Protein AF-A0A962FJE4-F1 (afdb_monomer)

pLDDT: mean 92.28, std 11.41, range [30.52, 98.38]

Structure (mmCIF, N/CA/C/O backbone):
data_AF-A0A962FJE4-F1
#
_entry.id   AF-A0A962FJE4-F1
#
loop_
_atom_site.group_PDB
_atom_site.id
_atom_site.type_symbol
_atom_site.label_atom_id
_atom_site.label_alt_id
_atom_site.label_comp_id
_atom_site.label_asym_id
_atom_site.label_entity_id
_atom_site.label_seq_id
_atom_site.pdbx_PDB_ins_code
_atom_site.Cartn_x
_atom_site.Cartn_y
_atom_site.Cartn_z
_atom_site.occupancy
_atom_site.B_iso_or_equiv
_atom_site.auth_seq_id
_atom_site.auth_comp_id
_atom_site.auth_asym_id
_atom_site.auth_atom_id
_atom_site.pdbx_PDB_model_num
ATOM 1 N N . MET A 1 1 ? 9.837 12.217 20.287 1.00 53.47 1 MET A N 1
ATOM 2 C CA . MET A 1 1 ? 9.187 11.266 19.354 1.00 53.47 1 MET A CA 1
ATOM 3 C C . MET A 1 1 ? 7.861 10.833 19.961 1.00 53.47 1 MET A C 1
ATOM 5 O O . MET A 1 1 ? 7.863 10.361 21.091 1.00 53.47 1 MET A O 1
ATOM 9 N N . ALA A 1 2 ? 6.726 11.052 19.297 1.00 64.44 2 ALA A N 1
ATOM 10 C CA . ALA A 1 2 ? 5.437 10.666 19.866 1.00 64.44 2 ALA A CA 1
ATOM 11 C C . ALA A 1 2 ? 5.270 9.134 19.789 1.00 64.44 2 ALA A C 1
ATOM 13 O O . ALA A 1 2 ? 5.321 8.556 18.709 1.00 64.44 2 ALA A O 1
ATOM 14 N N . MET A 1 3 ? 5.108 8.475 20.941 1.00 76.19 3 MET A N 1
ATOM 15 C CA . MET A 1 3 ? 5.089 7.009 21.026 1.00 76.19 3 MET A CA 1
ATOM 16 C C . MET A 1 3 ? 3.822 6.396 20.404 1.00 76.19 3 MET A C 1
ATOM 18 O O . MET A 1 3 ? 2.757 7.034 20.458 1.00 76.19 3 MET A O 1
ATOM 22 N N . PRO A 1 4 ? 3.921 5.171 19.849 1.00 85.00 4 PRO A N 1
ATOM 23 C CA . PRO A 1 4 ? 2.758 4.401 19.433 1.00 85.00 4 PRO A CA 1
ATOM 24 C C . PRO A 1 4 ? 1.845 4.089 20.625 1.00 85.00 4 PRO A C 1
ATOM 26 O O . PRO A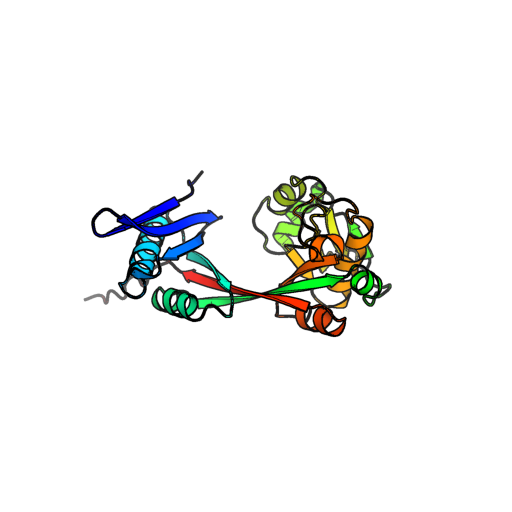 1 4 ? 2.247 4.139 21.788 1.00 85.00 4 PRO A O 1
ATOM 29 N N . LEU A 1 5 ? 0.594 3.785 20.313 1.00 87.44 5 LEU A N 1
ATOM 30 C CA . LEU A 1 5 ? -0.499 3.579 21.242 1.00 87.44 5 LEU A CA 1
ATOM 31 C C . LEU A 1 5 ? -1.075 2.179 21.038 1.00 87.44 5 LEU A C 1
ATOM 33 O O . LEU A 1 5 ? -1.663 1.906 19.994 1.00 87.44 5 LEU A O 1
ATOM 37 N N . THR A 1 6 ? -0.983 1.335 22.062 1.00 95.69 6 THR A N 1
ATOM 38 C CA . THR A 1 6 ? -1.785 0.111 22.156 1.00 95.69 6 THR A CA 1
ATOM 39 C C . THR A 1 6 ? -2.808 0.281 23.271 1.00 95.69 6 THR A C 1
ATOM 41 O O . THR A 1 6 ? -2.475 0.683 24.390 1.00 95.69 6 THR A O 1
ATOM 44 N N . ARG A 1 7 ? -4.071 0.004 22.957 1.00 95.81 7 ARG A N 1
ATOM 45 C CA . ARG A 1 7 ? -5.202 0.062 23.885 1.00 95.81 7 ARG A CA 1
ATOM 46 C C . ARG A 1 7 ? -5.961 -1.241 23.834 1.00 95.81 7 ARG A C 1
ATOM 48 O O . ARG A 1 7 ? -6.165 -1.782 22.754 1.00 95.81 7 ARG A O 1
ATOM 55 N N . VAL A 1 8 ? -6.397 -1.708 24.993 1.00 97.88 8 VAL A N 1
ATOM 56 C CA . VAL A 1 8 ? -7.231 -2.900 25.137 1.00 97.88 8 VAL A CA 1
ATOM 57 C C . VAL A 1 8 ? -8.559 -2.498 25.758 1.00 97.88 8 VAL A C 1
ATOM 59 O O . VAL A 1 8 ? -8.607 -1.637 26.634 1.00 97.88 8 VAL A O 1
ATOM 62 N N . ALA A 1 9 ? -9.640 -3.110 25.292 1.00 97.75 9 ALA A N 1
ATOM 63 C CA . ALA A 1 9 ? -10.948 -3.005 25.914 1.00 97.75 9 ALA A CA 1
ATOM 64 C C . ALA A 1 9 ? -11.158 -4.228 26.805 1.00 97.75 9 ALA A C 1
ATOM 66 O O . ALA A 1 9 ? -11.017 -5.358 26.334 1.00 97.75 9 ALA A O 1
ATOM 67 N N . VAL A 1 10 ? -11.513 -3.997 28.068 1.00 97.31 10 VAL A N 1
ATOM 68 C CA . VAL A 1 10 ? -11.757 -5.054 29.055 1.00 97.31 10 VAL A CA 1
ATOM 69 C C . VAL A 1 10 ? -13.230 -5.049 29.454 1.00 97.31 10 VAL A C 1
ATOM 71 O O . VAL A 1 10 ? -13.793 -3.991 29.733 1.00 97.31 10 VAL A O 1
ATOM 74 N N . ARG A 1 11 ? -13.870 -6.222 29.479 1.00 94.31 11 ARG A N 1
ATOM 75 C CA . ARG A 1 11 ? -15.236 -6.414 29.993 1.00 94.31 11 ARG A CA 1
ATOM 76 C C . ARG A 1 11 ? -15.273 -7.661 30.864 1.00 94.31 11 ARG A C 1
ATOM 78 O O . ARG A 1 11 ? -14.770 -8.694 30.452 1.00 94.31 11 ARG A O 1
ATOM 85 N N . HIS A 1 12 ? -15.858 -7.547 32.057 1.00 93.50 12 HIS A N 1
ATOM 86 C CA . HIS A 1 12 ? -15.905 -8.629 33.054 1.00 93.50 12 HIS A CA 1
ATOM 87 C C . HIS A 1 12 ? -14.528 -9.267 33.335 1.00 93.50 12 HIS A C 1
ATOM 89 O O . HIS A 1 12 ? -14.421 -10.472 33.507 1.00 93.50 12 HIS A O 1
ATOM 95 N N . GLY A 1 13 ? -13.465 -8.455 33.345 1.00 94.69 13 GLY A N 1
ATOM 96 C CA . GLY A 1 13 ? -12.092 -8.927 33.560 1.00 94.69 13 GLY A CA 1
ATOM 97 C C . GLY A 1 13 ? -11.394 -9.512 32.326 1.00 94.69 13 GLY A C 1
ATOM 98 O O . GLY A 1 13 ? -10.200 -9.776 32.392 1.00 94.69 13 GLY A O 1
ATOM 99 N N . GLU A 1 14 ? -12.077 -9.648 31.186 1.00 95.94 14 GLU A N 1
ATOM 100 C CA . GLU A 1 14 ? -11.511 -10.235 29.966 1.00 95.94 14 GLU A CA 1
ATOM 101 C C . GLU A 1 14 ? -11.198 -9.187 28.893 1.00 95.94 14 GLU A C 1
ATOM 103 O O . GLU A 1 14 ? -11.964 -8.244 28.678 1.00 95.94 14 GLU A O 1
ATOM 108 N N . VAL A 1 15 ? -10.094 -9.376 28.162 1.00 97.75 15 VAL A N 1
ATOM 109 C CA . VAL A 1 15 ? -9.767 -8.559 26.984 1.00 97.75 15 VAL A CA 1
ATOM 110 C C . VAL A 1 15 ? -10.688 -8.944 25.828 1.00 97.75 15 VAL A C 1
ATOM 112 O O . VAL A 1 15 ? -10.618 -10.046 25.292 1.00 97.75 15 VAL A O 1
ATOM 115 N N . VAL A 1 16 ? -11.525 -8.002 25.402 1.00 98.19 16 VAL A N 1
ATOM 116 C CA . VAL A 1 16 ? -12.544 -8.213 24.360 1.00 98.19 16 VAL A CA 1
ATOM 117 C C . VAL A 1 16 ? -12.272 -7.445 23.067 1.00 98.19 16 VAL A C 1
ATOM 119 O O . VAL A 1 16 ? -13.030 -7.545 22.100 1.00 98.19 16 VAL A O 1
ATOM 122 N N . GLY A 1 17 ? -11.196 -6.666 23.018 1.00 97.88 17 GLY A N 1
ATOM 123 C CA . GLY A 1 17 ? -10.772 -5.964 21.816 1.00 97.88 17 GLY A CA 1
ATOM 124 C C . GLY A 1 17 ? -9.510 -5.149 22.038 1.00 97.88 17 GLY A C 1
ATOM 125 O O . GLY A 1 17 ? -9.098 -4.927 23.176 1.00 97.88 17 GLY A O 1
ATOM 126 N N . TYR A 1 18 ? -8.906 -4.690 20.948 1.00 98.12 18 TYR A N 1
ATOM 127 C CA . TYR A 1 18 ? -7.744 -3.815 21.007 1.00 98.12 18 TYR A CA 1
ATOM 128 C C . TYR A 1 18 ? -7.696 -2.837 19.834 1.00 98.12 18 TYR A C 1
ATOM 130 O O . TYR A 1 18 ? -8.297 -3.063 18.780 1.00 98.12 18 TYR A O 1
ATOM 138 N N . CYS A 1 19 ? -6.953 -1.752 20.036 1.00 98.00 19 CYS A N 1
ATOM 139 C CA . CYS A 1 19 ? -6.601 -0.775 19.021 1.00 98.00 19 CYS A CA 1
ATOM 140 C C . CYS A 1 19 ? -5.099 -0.500 19.074 1.00 98.00 19 CYS A C 1
ATOM 142 O O . CYS A 1 19 ? -4.556 -0.217 20.144 1.00 98.00 19 CYS A O 1
ATOM 144 N N . PHE A 1 20 ? -4.448 -0.563 17.916 1.00 97.50 20 PHE A N 1
ATOM 145 C CA . PHE A 1 20 ? -3.078 -0.107 17.721 1.00 97.50 20 PHE A CA 1
ATOM 146 C C . PHE A 1 20 ? -3.083 1.096 16.779 1.00 97.50 20 PHE A C 1
ATOM 148 O O . PHE A 1 20 ? -3.593 1.017 15.657 1.00 97.50 20 PHE A O 1
ATOM 155 N N . ALA A 1 21 ? -2.525 2.208 17.244 1.00 96.69 21 ALA A N 1
ATOM 156 C CA . ALA A 1 21 ? -2.421 3.443 16.486 1.00 96.69 21 ALA A CA 1
ATOM 157 C C . ALA A 1 21 ? -1.074 4.120 16.740 1.00 96.69 21 ALA A C 1
ATOM 159 O O . ALA A 1 21 ? -0.482 3.975 17.807 1.00 96.69 21 ALA A O 1
ATOM 160 N N . ARG A 1 22 ? -0.575 4.888 15.777 1.00 94.56 22 ARG A N 1
ATOM 161 C CA . ARG A 1 22 ? 0.675 5.636 15.928 1.00 94.56 22 ARG A CA 1
ATOM 162 C C . ARG A 1 22 ? 0.626 6.965 15.181 1.00 94.56 22 ARG A C 1
ATOM 164 O O . ARG A 1 22 ? -0.007 7.051 14.132 1.00 94.56 22 ARG A O 1
ATOM 171 N N . PRO A 1 23 ? 1.307 8.001 15.680 1.00 92.19 23 PRO A N 1
ATOM 172 C CA . PRO A 1 23 ? 1.421 9.259 14.962 1.00 92.19 23 PRO A CA 1
ATOM 173 C C . PRO A 1 23 ? 2.318 9.102 13.725 1.00 92.19 23 PRO A C 1
ATOM 175 O O . PRO A 1 23 ? 3.389 8.501 13.802 1.00 92.19 23 PRO A O 1
ATOM 178 N N . ILE A 1 24 ? 1.881 9.658 12.595 1.00 87.25 24 ILE A N 1
ATOM 179 C CA . ILE A 1 24 ? 2.642 9.791 11.348 1.00 87.25 24 ILE A CA 1
ATOM 180 C C . ILE A 1 24 ? 2.443 11.226 10.848 1.00 87.25 24 ILE A C 1
ATOM 182 O O . ILE A 1 24 ? 1.345 11.611 10.439 1.00 87.25 24 ILE A O 1
ATOM 186 N N . GLY A 1 25 ? 3.499 12.042 10.916 1.00 86.38 25 GLY A N 1
ATOM 187 C CA . GLY A 1 25 ? 3.395 13.483 10.675 1.00 86.38 25 GLY A CA 1
ATOM 188 C C . GLY A 1 25 ? 2.360 14.127 11.605 1.00 86.38 25 GLY A C 1
ATOM 189 O O . GLY A 1 25 ? 2.374 13.894 12.811 1.00 86.38 25 GLY A O 1
ATOM 190 N N . ALA A 1 26 ? 1.429 14.895 11.036 1.00 89.75 26 ALA A N 1
ATOM 191 C CA . ALA A 1 26 ? 0.349 15.557 11.775 1.00 89.75 26 ALA A CA 1
ATOM 192 C C . ALA A 1 26 ? -0.893 14.671 12.019 1.00 89.75 26 ALA A C 1
ATOM 194 O O . ALA A 1 26 ? -1.936 15.181 12.423 1.00 89.75 26 ALA A O 1
ATOM 195 N N . ARG A 1 27 ? -0.827 13.359 11.747 1.00 93.00 27 ARG A N 1
ATOM 196 C CA . ARG A 1 27 ? -1.991 12.457 11.795 1.00 93.00 27 ARG A CA 1
ATOM 197 C C . ARG A 1 27 ? -1.785 11.294 12.754 1.00 93.00 27 ARG A C 1
ATOM 199 O O . ARG A 1 27 ? -0.668 10.814 12.921 1.00 93.00 27 ARG A O 1
ATOM 206 N N . MET A 1 28 ? -2.869 10.789 13.337 1.00 95.88 28 MET A N 1
ATOM 207 C CA . MET A 1 28 ? -2.889 9.493 14.019 1.00 95.88 28 MET A CA 1
ATOM 208 C C . MET A 1 28 ? -3.270 8.397 13.021 1.00 95.88 28 MET A C 1
ATOM 210 O O . MET A 1 28 ? -4.413 8.333 12.579 1.00 95.88 28 MET A O 1
ATOM 214 N N . ASN A 1 29 ? -2.330 7.522 12.679 1.00 96.31 29 ASN A N 1
ATOM 215 C CA . ASN A 1 29 ? -2.579 6.358 11.840 1.00 96.31 29 ASN A CA 1
ATOM 216 C C . ASN A 1 29 ? -3.091 5.199 12.709 1.00 96.31 29 ASN A C 1
ATOM 218 O O . ASN A 1 29 ? -2.366 4.708 13.573 1.00 96.31 29 ASN A O 1
ATOM 222 N N . VAL A 1 30 ? -4.342 4.780 12.512 1.00 97.62 30 VAL A N 1
ATOM 223 C CA . VAL A 1 30 ? -4.935 3.606 13.165 1.00 97.62 30 VAL A CA 1
ATOM 224 C C . VAL A 1 30 ? -4.650 2.385 12.298 1.00 97.62 30 VAL A C 1
ATOM 226 O O . VAL A 1 30 ? -5.187 2.245 11.201 1.00 97.62 30 VAL A O 1
ATOM 229 N N . ASN A 1 31 ? -3.783 1.505 12.790 1.00 94.88 31 ASN A N 1
ATOM 230 C CA . ASN A 1 31 ? -3.311 0.341 12.044 1.00 94.88 31 ASN A CA 1
ATOM 231 C C . ASN A 1 31 ? -4.220 -0.871 12.246 1.00 94.88 31 ASN A C 1
ATOM 233 O O . ASN A 1 31 ? -4.574 -1.545 11.280 1.00 94.88 31 ASN A O 1
ATOM 237 N N . ASN A 1 32 ? -4.622 -1.134 13.491 1.00 94.88 32 ASN A N 1
ATOM 238 C CA . ASN A 1 32 ? -5.431 -2.300 13.828 1.00 94.88 32 ASN A CA 1
ATOM 239 C C . ASN A 1 32 ? -6.543 -1.906 14.790 1.00 94.88 32 ASN A C 1
ATOM 241 O O . ASN A 1 32 ? -6.285 -1.272 15.810 1.00 94.88 32 ASN A O 1
ATOM 245 N N . VAL A 1 33 ? -7.757 -2.370 14.503 1.00 96.62 33 VAL A N 1
ATOM 246 C CA . VAL A 1 33 ? -8.873 -2.403 15.449 1.00 96.62 33 VAL A CA 1
ATOM 247 C C . VAL A 1 33 ? -9.510 -3.776 15.342 1.00 96.62 33 VAL A C 1
ATOM 249 O O . VAL A 1 33 ? -9.953 -4.177 14.266 1.00 96.62 33 VAL A O 1
ATOM 252 N N . ALA A 1 34 ? -9.556 -4.504 16.451 1.00 96.81 34 ALA A N 1
ATOM 253 C CA . ALA A 1 34 ? -10.171 -5.821 16.500 1.00 96.81 34 ALA A CA 1
ATOM 254 C C . ALA A 1 34 ? -11.068 -5.945 17.727 1.00 96.81 34 ALA A C 1
ATOM 256 O O . ALA A 1 34 ? -10.742 -5.465 18.812 1.00 96.81 34 ALA A O 1
ATOM 257 N N . VAL A 1 35 ? -12.203 -6.613 17.541 1.00 97.81 35 VAL A N 1
ATOM 258 C CA . VAL A 1 35 ? -13.176 -6.902 18.596 1.00 97.81 35 VAL A CA 1
ATOM 259 C C . VAL A 1 35 ? -13.489 -8.391 18.549 1.00 97.81 35 VAL A C 1
ATOM 261 O O . VAL A 1 35 ? -13.827 -8.924 17.481 1.00 97.81 35 VAL A O 1
ATOM 264 N N . ALA A 1 36 ? -13.375 -9.042 19.705 1.00 97.31 36 ALA A N 1
ATOM 265 C CA . ALA A 1 36 ? -13.705 -10.445 19.896 1.00 97.31 36 ALA A CA 1
ATOM 266 C C . ALA A 1 36 ? -15.149 -10.711 19.447 1.00 97.31 36 ALA A C 1
ATOM 268 O O . ALA A 1 36 ? -16.024 -9.864 19.640 1.00 97.31 36 ALA A O 1
ATOM 269 N N . ALA A 1 37 ? -15.404 -11.859 18.813 1.00 96.00 37 ALA A N 1
ATOM 270 C CA . ALA A 1 37 ? -16.683 -12.141 18.156 1.00 96.00 37 ALA A CA 1
ATOM 271 C C . ALA A 1 37 ? -17.886 -11.963 19.099 1.00 96.00 37 ALA A C 1
ATOM 273 O O . ALA A 1 37 ? -18.848 -11.286 18.740 1.00 96.00 37 ALA A O 1
ATOM 274 N N . GLN A 1 38 ? -17.763 -12.463 20.329 1.00 95.88 38 GLN A N 1
ATOM 275 C CA . GLN A 1 38 ? -18.747 -12.382 21.409 1.00 95.88 38 GLN A CA 1
ATOM 276 C C . GLN A 1 38 ? -19.000 -10.960 21.942 1.00 95.88 38 GLN A C 1
ATOM 278 O O . GLN A 1 38 ? -19.985 -10.725 22.633 1.00 95.88 38 GLN A O 1
ATOM 283 N N . ALA A 1 39 ? -18.126 -9.999 21.631 1.00 96.00 39 ALA A N 1
ATOM 284 C CA . ALA A 1 39 ? -18.229 -8.612 22.086 1.00 96.00 39 ALA A CA 1
ATOM 285 C C . ALA A 1 39 ? -18.547 -7.619 20.953 1.00 96.00 39 ALA A C 1
ATOM 287 O O . ALA A 1 39 ? -18.543 -6.398 21.152 1.00 96.00 39 ALA A O 1
ATOM 288 N N . ARG A 1 40 ? -18.818 -8.118 19.741 1.00 95.12 40 ARG A N 1
ATOM 289 C CA . ARG A 1 40 ? -19.214 -7.285 18.599 1.00 95.12 40 ARG A CA 1
ATOM 290 C C . ARG A 1 40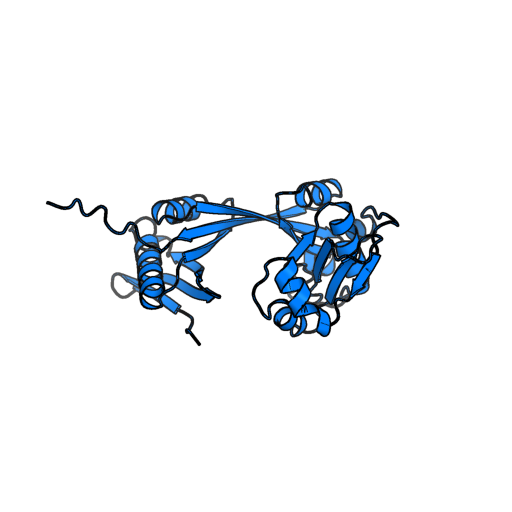 ? -20.588 -6.666 18.833 1.00 95.12 40 ARG A C 1
ATOM 292 O O . ARG A 1 40 ? -21.410 -7.196 19.563 1.00 95.12 40 ARG A O 1
ATOM 299 N N . ARG A 1 41 ? -20.835 -5.525 18.181 1.00 94.50 41 ARG A N 1
ATOM 300 C CA . ARG A 1 41 ? -22.098 -4.757 18.263 1.00 94.50 41 ARG A CA 1
ATOM 301 C C . ARG A 1 41 ? -22.446 -4.213 19.660 1.00 94.50 41 ARG A C 1
ATOM 303 O O . ARG A 1 41 ? -23.486 -3.592 19.806 1.00 94.50 41 ARG A O 1
ATOM 310 N N . LEU A 1 42 ? -21.540 -4.324 20.635 1.00 95.69 42 LEU A N 1
ATOM 311 C CA . LEU A 1 42 ? -21.686 -3.768 21.989 1.00 95.69 42 LEU A CA 1
ATOM 312 C C . LEU A 1 42 ? -20.956 -2.423 22.181 1.00 95.69 42 LEU A C 1
ATOM 314 O O . LEU A 1 42 ? -20.625 -2.043 23.297 1.00 95.69 42 LEU A O 1
ATOM 318 N N . GLY A 1 43 ? -20.617 -1.723 21.094 1.00 96.19 43 GLY A N 1
ATOM 319 C CA . GLY A 1 43 ? -19.917 -0.432 21.156 1.00 96.19 43 GLY A CA 1
ATOM 320 C C . GLY A 1 43 ? -18.406 -0.497 21.436 1.00 96.19 43 GLY A C 1
ATOM 321 O O . GLY A 1 43 ? -17.762 0.546 21.441 1.00 96.19 43 GLY A O 1
ATOM 322 N N . VAL A 1 44 ? -17.807 -1.687 21.587 1.00 97.75 44 VAL A N 1
ATOM 323 C CA . VAL A 1 44 ? -16.366 -1.848 21.894 1.00 97.75 44 VAL A CA 1
ATOM 324 C C . VAL A 1 44 ? -15.462 -1.158 20.866 1.00 97.75 44 VAL A C 1
ATOM 326 O O . VAL A 1 44 ? -14.580 -0.389 21.236 1.00 97.75 44 VAL A O 1
ATOM 329 N N . GLY A 1 45 ? -15.704 -1.375 19.568 1.00 97.44 45 GLY A N 1
ATOM 330 C CA . GLY A 1 45 ? -14.911 -0.740 18.507 1.00 97.44 45 GLY A CA 1
ATOM 331 C C . GLY A 1 45 ? -15.026 0.787 18.505 1.00 97.44 45 GLY A C 1
ATOM 332 O O . GLY A 1 45 ? -14.036 1.475 18.283 1.00 97.44 45 GLY A O 1
ATOM 333 N N . ARG A 1 46 ? -16.214 1.318 18.826 1.00 97.75 46 ARG A N 1
ATOM 334 C CA . ARG A 1 46 ? -16.442 2.761 18.983 1.00 97.75 46 ARG A CA 1
ATOM 335 C C . ARG A 1 46 ? -15.626 3.315 20.148 1.00 97.75 46 ARG A C 1
ATOM 337 O O . ARG A 1 46 ? -14.946 4.315 19.979 1.00 97.75 46 ARG A O 1
ATOM 344 N N . ALA A 1 47 ? -15.664 2.655 21.305 1.00 97.62 47 ALA A N 1
ATOM 345 C CA . ALA A 1 47 ? -14.916 3.092 22.483 1.00 97.62 47 ALA A CA 1
ATOM 346 C C . ALA A 1 47 ? -13.397 3.115 22.233 1.00 97.62 47 ALA A C 1
ATOM 348 O O . ALA A 1 47 ? -12.720 4.062 22.624 1.00 97.62 47 ALA A O 1
ATOM 349 N N . LEU A 1 48 ? -12.870 2.106 21.532 1.00 98.00 48 LEU A N 1
ATOM 350 C CA . LEU A 1 48 ? -11.456 2.044 21.156 1.00 98.00 48 LEU A CA 1
ATOM 351 C C . LEU A 1 48 ? -11.045 3.178 20.201 1.00 98.00 48 LEU A C 1
ATOM 353 O O . LEU A 1 48 ? -9.992 3.785 20.391 1.00 98.00 48 LEU A O 1
ATOM 357 N N . LEU A 1 49 ? -11.868 3.473 19.189 1.00 97.69 49 LEU A N 1
ATOM 358 C CA . LEU A 1 49 ? -11.613 4.571 18.250 1.00 97.69 49 LEU A CA 1
ATOM 359 C C . LEU A 1 49 ? -11.712 5.939 18.926 1.00 97.69 49 LEU A C 1
ATOM 361 O O . LEU A 1 49 ? -10.888 6.808 18.653 1.00 97.69 49 LEU A O 1
ATOM 365 N N . GLU A 1 50 ? -12.671 6.114 19.833 1.00 96.88 50 GLU A N 1
ATOM 366 C CA . GLU A 1 50 ? -12.815 7.344 20.607 1.00 96.88 50 GLU A CA 1
ATOM 367 C C . GLU A 1 50 ? -11.600 7.583 21.516 1.00 96.88 50 GLU A C 1
ATOM 369 O O . GLU A 1 50 ? -11.079 8.695 21.544 1.00 96.88 50 GLU A O 1
ATOM 374 N N . ASP A 1 51 ? -11.064 6.556 22.188 1.00 96.38 51 ASP A N 1
ATOM 375 C CA . ASP A 1 51 ? -9.824 6.720 22.964 1.00 96.38 51 ASP A CA 1
ATOM 376 C C . ASP A 1 51 ? -8.639 7.132 22.074 1.00 96.38 51 ASP A C 1
ATOM 378 O O . ASP A 1 51 ? -7.883 8.047 22.422 1.00 96.38 51 ASP A O 1
ATOM 382 N N . ALA A 1 52 ? -8.506 6.521 20.890 1.00 96.50 52 ALA A N 1
ATOM 383 C CA . ALA A 1 52 ? -7.481 6.900 19.920 1.00 96.50 52 ALA A CA 1
ATOM 384 C C . ALA A 1 52 ? -7.656 8.351 19.432 1.00 96.50 52 ALA A C 1
ATOM 386 O O . ALA A 1 52 ? -6.667 9.081 19.319 1.00 96.50 52 ALA A O 1
ATOM 387 N N . ARG A 1 53 ? -8.901 8.793 19.210 1.00 96.31 53 ARG A N 1
ATOM 388 C CA . ARG A 1 53 ? -9.251 10.174 18.842 1.00 96.31 53 ARG A CA 1
ATOM 389 C C . ARG A 1 53 ? -8.850 11.165 19.926 1.00 96.31 53 ARG A C 1
ATOM 391 O O . ARG A 1 53 ? -8.155 12.140 19.651 1.00 96.31 53 ARG A O 1
ATOM 398 N N . GLN A 1 54 ? -9.217 10.880 21.171 1.00 95.62 54 GLN A N 1
ATOM 399 C CA . GLN A 1 54 ? -8.864 11.704 22.324 1.00 95.62 54 GLN A CA 1
ATOM 400 C C . GLN A 1 54 ? -7.346 11.759 22.537 1.00 95.62 54 GLN A C 1
ATOM 402 O O . GLN A 1 54 ? -6.793 12.803 22.881 1.00 95.62 54 GLN A O 1
ATOM 407 N N . ASN A 1 55 ? -6.637 10.651 22.295 1.00 94.81 55 ASN A N 1
ATOM 408 C CA . ASN A 1 55 ? -5.177 10.637 22.321 1.00 94.81 55 ASN A CA 1
ATOM 409 C C . ASN A 1 55 ? -4.571 11.528 21.229 1.00 94.81 55 ASN A C 1
ATOM 411 O O . ASN A 1 55 ? -3.622 12.258 21.504 1.00 94.81 55 ASN A O 1
ATOM 415 N N . ALA A 1 56 ? -5.120 11.481 20.015 1.00 95.00 56 ALA A N 1
ATOM 416 C CA . ALA A 1 56 ? -4.666 12.298 18.900 1.00 95.00 56 ALA A CA 1
ATOM 417 C C . ALA A 1 56 ? -4.859 13.799 19.172 1.00 95.00 56 ALA A C 1
ATOM 419 O O . ALA A 1 56 ? -3.912 14.566 18.994 1.00 95.00 56 ALA A O 1
ATOM 420 N N . LEU A 1 57 ? -6.023 14.191 19.702 1.00 95.12 57 LEU A N 1
ATOM 421 C CA . LEU A 1 57 ? -6.308 15.566 20.127 1.00 95.12 57 LEU A CA 1
ATOM 422 C C . LEU A 1 57 ? -5.332 16.052 21.204 1.00 95.12 57 LEU A C 1
ATOM 424 O O . LEU A 1 57 ? -4.724 17.106 21.051 1.00 95.12 57 LEU A O 1
ATOM 428 N N . ARG A 1 58 ? -5.089 15.250 22.253 1.00 94.00 58 ARG A N 1
ATOM 429 C CA . ARG A 1 58 ? -4.099 15.585 23.300 1.00 94.00 58 ARG A CA 1
ATOM 430 C C . ARG A 1 58 ? -2.677 15.759 22.763 1.00 94.00 58 ARG A C 1
ATOM 432 O O . ARG A 1 58 ? -1.865 16.419 23.399 1.00 94.00 58 ARG A O 1
ATOM 439 N N . LYS A 1 59 ? -2.363 15.150 21.618 1.00 92.69 59 LYS A N 1
ATOM 440 C CA . LYS A 1 59 ? -1.069 15.276 20.936 1.00 92.69 59 LYS A CA 1
ATOM 441 C C . LYS A 1 59 ? -1.032 16.415 19.909 1.00 92.69 59 LYS A C 1
ATOM 443 O O . LYS A 1 59 ? -0.013 16.561 19.241 1.00 92.69 59 LYS A O 1
ATOM 448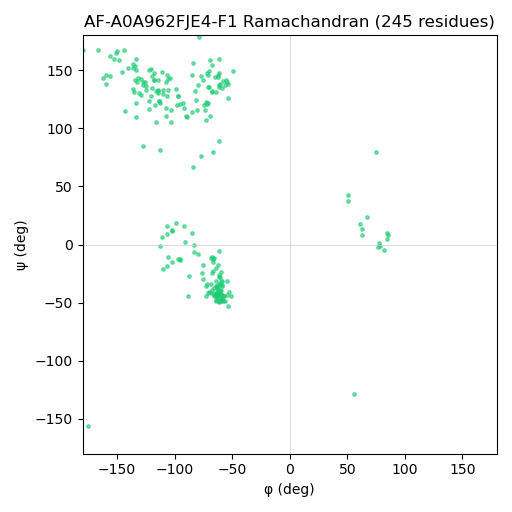 N N . GLY A 1 60 ? -2.110 17.189 19.762 1.00 93.94 60 GLY A N 1
ATOM 449 C CA . GLY A 1 60 ? -2.209 18.271 18.778 1.00 93.94 60 GLY A CA 1
ATOM 450 C C . GLY A 1 60 ? -2.227 17.783 17.326 1.00 93.94 60 GLY A C 1
ATOM 451 O O . GLY A 1 60 ? -1.831 18.520 16.426 1.00 93.94 60 GLY A O 1
ATOM 452 N N . LEU A 1 61 ? -2.628 16.531 17.082 1.00 94.75 61 LEU A N 1
ATOM 453 C CA . LEU A 1 61 ? -2.738 15.986 15.728 1.00 94.75 61 LEU A CA 1
ATOM 454 C C . LEU A 1 61 ? -4.012 16.508 15.056 1.00 94.75 61 LEU A C 1
ATOM 456 O O . LEU A 1 61 ? -5.045 16.665 15.702 1.00 94.75 61 LEU A O 1
ATOM 460 N N . THR A 1 62 ? -3.956 16.736 13.746 1.00 95.62 62 THR A N 1
ATOM 461 C CA . THR A 1 62 ? -5.026 17.408 12.991 1.00 95.62 62 THR A CA 1
ATOM 462 C C . THR A 1 62 ? -6.005 16.445 12.328 1.00 95.62 62 THR A C 1
ATOM 464 O O . THR A 1 62 ? -7.078 16.860 11.893 1.00 95.62 62 THR A O 1
ATOM 467 N N . ALA A 1 63 ? -5.669 15.156 12.249 1.00 96.69 63 ALA A N 1
ATOM 468 C CA . ALA A 1 63 ? -6.533 14.127 11.678 1.00 96.69 63 ALA A CA 1
ATOM 469 C C . ALA A 1 63 ? -6.211 12.723 12.218 1.00 96.69 63 ALA A C 1
ATOM 471 O O . ALA A 1 63 ? -5.111 12.456 12.708 1.00 96.69 63 ALA A O 1
ATOM 472 N N . MET A 1 64 ? -7.156 11.801 12.052 1.00 97.81 64 MET A N 1
ATOM 473 C CA . MET A 1 64 ? -6.936 10.358 12.104 1.00 97.81 64 MET A CA 1
ATOM 474 C C . MET A 1 64 ? -7.014 9.777 10.695 1.00 97.81 64 MET A C 1
ATOM 476 O O . MET A 1 64 ? -7.814 10.223 9.875 1.00 97.81 64 MET A O 1
ATOM 480 N N . GLU A 1 65 ? -6.220 8.751 10.417 1.00 97.31 65 GLU A N 1
ATOM 481 C CA . GLU A 1 65 ? -6.264 8.019 9.154 1.00 97.31 65 GLU A CA 1
ATOM 482 C C . GLU A 1 65 ? -6.182 6.510 9.376 1.00 97.31 65 GLU A C 1
ATOM 484 O O . GLU A 1 65 ? -5.598 6.045 10.354 1.00 97.31 65 GLU A O 1
ATOM 489 N N . LEU A 1 66 ? -6.762 5.742 8.458 1.00 98.06 66 LEU A N 1
ATOM 490 C CA . LEU A 1 66 ? -6.682 4.284 8.445 1.00 98.06 66 LEU A CA 1
ATOM 491 C C . LEU A 1 66 ? -6.786 3.737 7.024 1.00 98.06 66 LEU A C 1
ATOM 493 O O . LEU A 1 66 ? -7.238 4.428 6.109 1.00 98.06 66 LEU A O 1
ATOM 497 N N . PHE A 1 67 ? -6.405 2.472 6.867 1.00 97.00 67 PHE A N 1
ATOM 498 C CA . PHE A 1 67 ? -6.662 1.687 5.664 1.00 97.00 67 PHE A CA 1
ATOM 499 C C . PHE A 1 67 ? -7.582 0.520 6.019 1.00 97.00 67 PHE A C 1
ATOM 501 O O . PHE A 1 67 ? -7.351 -0.186 7.000 1.00 97.00 67 PHE A O 1
ATOM 508 N N . VAL A 1 68 ? -8.630 0.312 5.228 1.00 97.62 68 VAL A N 1
ATOM 509 C CA . VAL A 1 68 ? -9.613 -0.757 5.433 1.00 97.62 68 VAL A CA 1
ATOM 510 C C . VAL A 1 68 ? -9.846 -1.502 4.130 1.00 97.62 68 VAL A C 1
ATOM 512 O O . VAL A 1 68 ? -9.855 -0.893 3.064 1.00 97.62 68 VAL A O 1
ATOM 515 N N . LYS A 1 69 ? -10.038 -2.822 4.202 1.00 97.56 69 LYS A N 1
ATOM 516 C CA . LYS A 1 69 ? -10.435 -3.604 3.028 1.00 97.56 69 LYS A CA 1
ATOM 517 C C . LYS A 1 69 ? -11.791 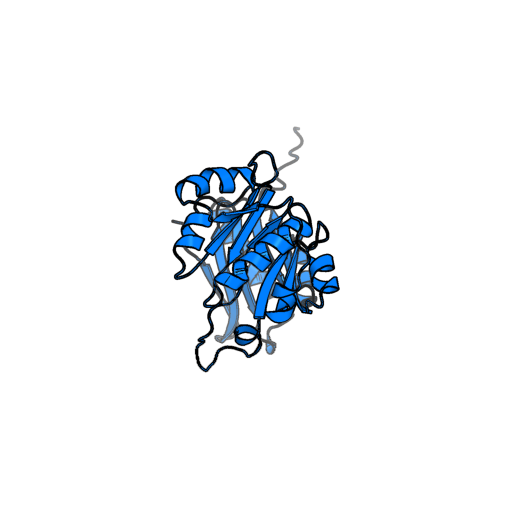-3.130 2.512 1.00 97.56 69 LYS A C 1
ATOM 519 O O . LYS A 1 69 ? -12.697 -2.908 3.314 1.00 97.56 69 LYS A O 1
ATOM 524 N N . ALA A 1 70 ? -11.929 -2.996 1.197 1.00 97.56 70 ALA A N 1
ATOM 525 C CA . ALA A 1 70 ? -13.157 -2.492 0.582 1.00 97.56 70 ALA A CA 1
ATOM 526 C C . ALA A 1 70 ? -14.384 -3.382 0.859 1.00 97.56 70 ALA A C 1
ATOM 528 O O . ALA A 1 70 ? -15.502 -2.881 0.943 1.00 97.56 70 ALA A O 1
ATOM 529 N N . ASP A 1 71 ? -14.168 -4.680 1.079 1.00 97.00 71 ASP A N 1
ATOM 530 C CA . ASP A 1 71 ? -15.195 -5.670 1.420 1.00 97.00 71 ASP A CA 1
ATOM 531 C C . ASP A 1 71 ? -15.558 -5.706 2.919 1.00 97.00 71 ASP A C 1
ATOM 533 O O . ASP A 1 71 ? -16.519 -6.367 3.317 1.00 97.00 71 ASP A O 1
ATOM 537 N N . ASN A 1 72 ? -14.847 -4.969 3.781 1.00 97.25 72 ASN A N 1
ATOM 538 C CA . ASN A 1 72 ? -15.109 -4.950 5.219 1.00 97.25 72 ASN A CA 1
ATOM 539 C C . ASN A 1 72 ? -16.220 -3.950 5.574 1.00 97.25 72 ASN A C 1
ATOM 541 O O . ASN A 1 72 ? -16.002 -2.941 6.253 1.00 97.25 72 ASN A O 1
ATOM 545 N N . VAL A 1 73 ? -17.437 -4.260 5.121 1.00 97.06 73 VAL A N 1
ATOM 546 C CA . VAL A 1 73 ? -18.638 -3.421 5.273 1.00 97.06 73 VAL A CA 1
ATOM 547 C C . VAL A 1 73 ? -18.877 -3.024 6.734 1.00 97.06 73 VAL A C 1
ATOM 549 O O . VAL A 1 73 ? -19.199 -1.872 7.025 1.00 97.06 73 VAL A O 1
ATOM 552 N N . ALA A 1 74 ? -18.667 -3.952 7.674 1.00 95.62 74 ALA A N 1
ATOM 553 C CA . ALA A 1 74 ? -18.862 -3.702 9.100 1.00 95.62 74 ALA A CA 1
ATOM 554 C C . ALA A 1 74 ? -17.879 -2.658 9.661 1.00 95.62 74 ALA A C 1
ATOM 556 O O . ALA A 1 74 ? -18.295 -1.771 10.410 1.00 95.62 74 ALA A O 1
ATOM 557 N N . ALA A 1 75 ? -16.593 -2.739 9.299 1.00 96.81 75 ALA A N 1
ATOM 558 C CA . ALA A 1 75 ? -15.595 -1.765 9.732 1.00 96.81 75 ALA A CA 1
ATOM 559 C C . ALA A 1 75 ? -15.804 -0.407 9.052 1.00 96.81 75 ALA A C 1
ATOM 561 O O . ALA A 1 75 ? -15.765 0.614 9.728 1.00 96.81 75 ALA A O 1
ATOM 562 N N . ILE A 1 76 ? -16.116 -0.385 7.752 1.00 98.31 76 ILE A N 1
ATOM 563 C CA . ILE A 1 76 ? -16.422 0.856 7.022 1.00 98.31 76 ILE A CA 1
ATOM 564 C C . ILE A 1 76 ? -17.604 1.589 7.669 1.00 98.31 76 ILE A C 1
ATOM 566 O O . ILE A 1 76 ? -17.533 2.800 7.879 1.00 98.31 76 ILE A O 1
ATOM 570 N N . ALA A 1 77 ? -18.673 0.871 8.031 1.00 97.69 77 ALA A N 1
ATOM 571 C CA . ALA A 1 77 ? -19.818 1.454 8.726 1.00 97.69 77 ALA A CA 1
ATOM 572 C C . ALA A 1 77 ? -19.432 2.030 10.100 1.00 97.69 77 ALA A C 1
ATOM 574 O O . ALA A 1 77 ? -19.840 3.143 10.433 1.00 97.69 77 ALA A O 1
ATOM 575 N N . LEU A 1 78 ? -18.609 1.309 10.875 1.00 97.69 78 LEU A N 1
ATOM 576 C CA . LEU A 1 78 ? -18.064 1.809 12.140 1.00 97.69 78 LEU A CA 1
ATOM 577 C C . LEU A 1 78 ? -17.243 3.089 11.927 1.00 97.69 78 LEU A C 1
ATOM 579 O O . LEU A 1 78 ? -17.466 4.069 12.630 1.00 97.69 78 LEU A O 1
ATOM 583 N N . TYR A 1 79 ? -16.325 3.103 10.962 1.00 98.38 79 TYR A N 1
ATOM 584 C CA . TYR A 1 79 ? -15.452 4.249 10.708 1.00 98.38 79 TYR A CA 1
ATOM 585 C C . TYR A 1 79 ? -16.240 5.471 10.229 1.00 98.38 79 TYR A C 1
ATOM 587 O O . TYR A 1 79 ? -16.030 6.567 10.745 1.00 98.38 79 TYR A O 1
ATOM 595 N N . ARG A 1 80 ? -17.217 5.297 9.330 1.00 98.31 80 ARG A N 1
ATOM 596 C CA . ARG A 1 80 ? -18.127 6.384 8.921 1.00 98.31 80 ARG A CA 1
ATOM 597 C C . ARG A 1 80 ? -18.872 6.984 10.111 1.00 98.31 80 ARG A C 1
ATOM 599 O O . ARG A 1 80 ? -18.911 8.201 10.254 1.00 98.31 80 ARG A O 1
ATOM 606 N N . ALA A 1 81 ? -19.383 6.143 11.010 1.00 97.00 81 ALA A N 1
ATOM 607 C CA . ALA A 1 81 ? -20.041 6.596 12.237 1.00 97.00 81 ALA A CA 1
ATOM 608 C C . ALA A 1 81 ? -19.093 7.309 13.223 1.00 97.00 81 ALA A C 1
ATOM 610 O O . ALA A 1 81 ? -19.554 7.882 14.205 1.00 97.00 81 ALA A O 1
ATOM 611 N N . GLN A 1 82 ? -17.778 7.251 13.004 1.00 97.06 82 GLN A N 1
ATOM 612 C CA . GLN A 1 82 ? -16.752 7.966 13.771 1.00 97.06 82 GLN A CA 1
ATOM 613 C C . GLN A 1 82 ? -16.147 9.145 12.989 1.00 97.06 82 GLN A C 1
ATOM 615 O O . GLN A 1 82 ? -15.093 9.650 13.362 1.00 97.06 82 GLN A O 1
ATOM 620 N N . GLY A 1 83 ? -16.801 9.587 11.909 1.00 96.81 83 GLY A N 1
ATOM 621 C CA . GLY A 1 83 ? -16.399 10.768 11.139 1.00 96.81 83 GLY A CA 1
ATOM 622 C C . GLY A 1 83 ? -15.347 10.509 10.060 1.00 96.81 83 GLY A C 1
ATOM 623 O O . GLY A 1 83 ? -14.850 11.458 9.459 1.00 96.81 83 GLY A O 1
ATOM 624 N N . PHE A 1 84 ? -15.002 9.248 9.783 1.00 98.31 84 PHE A N 1
ATOM 625 C CA . PHE A 1 84 ? -14.086 8.924 8.693 1.00 98.31 84 PHE A CA 1
ATOM 626 C C . PHE A 1 84 ? -14.801 8.949 7.338 1.00 98.31 84 PHE A C 1
ATOM 628 O O . PHE A 1 84 ? -15.877 8.374 7.165 1.00 98.31 84 PHE A O 1
ATOM 635 N N . SER A 1 85 ? -14.142 9.527 6.339 1.00 98.00 85 SER A N 1
ATOM 636 C CA . SER A 1 85 ? -14.566 9.521 4.936 1.00 98.00 85 SER A CA 1
ATOM 637 C C . SER A 1 85 ? -13.528 8.815 4.067 1.00 98.00 85 SER A C 1
ATOM 639 O O . SER A 1 85 ? -12.341 8.843 4.383 1.00 98.00 85 SER A O 1
ATOM 641 N N . ILE A 1 86 ? -13.960 8.149 2.991 1.00 97.81 86 ILE A N 1
ATOM 642 C CA . ILE A 1 86 ? -13.041 7.547 2.013 1.00 97.81 86 ILE A CA 1
ATOM 643 C C . ILE A 1 86 ? -12.403 8.686 1.220 1.00 97.81 86 ILE A C 1
ATOM 645 O O . ILE A 1 86 ? -13.115 9.455 0.583 1.00 97.81 86 ILE A O 1
ATOM 649 N N . THR A 1 87 ? -11.076 8.785 1.251 1.00 96.00 87 THR A N 1
ATOM 650 C CA . THR A 1 87 ? -10.335 9.836 0.533 1.00 96.00 87 THR A CA 1
ATOM 651 C C . THR A 1 87 ? -9.544 9.302 -0.649 1.00 96.00 87 THR A C 1
ATOM 653 O O . THR A 1 87 ? -9.128 10.071 -1.506 1.00 96.00 87 THR A O 1
ATOM 656 N N . TYR A 1 88 ? -9.246 8.003 -0.653 1.00 93.69 88 TYR A N 1
ATOM 657 C CA . TYR A 1 88 ? -8.412 7.388 -1.675 1.00 93.69 88 TYR A CA 1
ATOM 658 C C . TYR A 1 88 ? -8.645 5.879 -1.731 1.00 93.69 88 TYR A C 1
ATOM 660 O O . TYR A 1 88 ? -8.883 5.242 -0.702 1.00 93.69 88 TYR A O 1
ATOM 668 N N . GLU A 1 89 ? -8.551 5.320 -2.931 1.00 95.94 89 GLU A N 1
ATOM 669 C CA . GLU A 1 89 ? -8.744 3.902 -3.202 1.00 95.94 89 GLU A CA 1
ATOM 670 C C . GLU A 1 89 ? -7.518 3.327 -3.915 1.00 95.94 89 GLU A C 1
ATOM 672 O O . GLU A 1 89 ? -7.016 3.899 -4.889 1.00 95.94 89 GLU A O 1
ATOM 677 N N . SER A 1 90 ? -7.049 2.179 -3.433 1.00 95.56 90 SER A N 1
ATOM 678 C CA . SER A 1 90 ? -5.924 1.452 -4.011 1.00 95.56 90 SER A CA 1
ATOM 679 C C . SER A 1 90 ? -6.205 -0.040 -4.098 1.00 95.56 90 SER A C 1
ATOM 681 O O . SER A 1 90 ? -6.987 -0.590 -3.320 1.00 95.56 90 SER A O 1
ATOM 683 N N . ALA A 1 91 ? -5.526 -0.705 -5.024 1.00 96.81 91 ALA A N 1
ATOM 684 C CA . ALA A 1 91 ? -5.598 -2.148 -5.180 1.00 96.81 91 ALA A CA 1
ATOM 685 C C . ALA A 1 91 ? -4.199 -2.762 -5.232 1.00 96.81 91 ALA A C 1
ATOM 687 O O . ALA A 1 91 ? -3.271 -2.192 -5.808 1.00 96.81 91 ALA A O 1
ATOM 688 N N . ALA A 1 92 ? -4.070 -3.938 -4.623 1.00 96.44 92 ALA A N 1
ATOM 689 C CA . ALA A 1 92 ? -2.935 -4.820 -4.793 1.00 96.44 92 ALA A CA 1
ATOM 690 C C . ALA A 1 92 ? -3.241 -5.794 -5.933 1.00 96.44 92 ALA A C 1
ATOM 692 O O . ALA A 1 92 ? -4.156 -6.611 -5.807 1.00 96.44 92 ALA A O 1
ATOM 693 N N . LEU A 1 93 ? -2.467 -5.746 -7.013 1.00 97.38 93 LEU A N 1
ATOM 694 C CA . LEU A 1 93 ? -2.521 -6.746 -8.077 1.00 97.38 93 LEU A CA 1
ATOM 695 C C . LEU A 1 93 ? -1.332 -7.683 -7.973 1.00 97.38 93 LEU A C 1
ATOM 697 O O . LEU A 1 93 ? -0.229 -7.255 -7.648 1.00 97.38 93 LEU A O 1
ATOM 701 N N . ARG A 1 94 ? -1.551 -8.956 -8.276 1.00 98.00 94 ARG A N 1
ATOM 702 C CA . ARG A 1 94 ? -0.500 -9.955 -8.432 1.00 98.00 94 ARG A CA 1
ATOM 703 C C . ARG A 1 94 ? -0.324 -10.269 -9.903 1.00 98.00 94 ARG A C 1
ATOM 705 O O . ARG A 1 94 ? -1.308 -10.504 -10.601 1.00 98.00 94 ARG A O 1
ATOM 712 N N . LEU A 1 95 ? 0.925 -10.279 -10.342 1.00 98.19 95 LEU A N 1
ATOM 713 C CA . LEU A 1 95 ? 1.319 -10.696 -11.679 1.00 98.19 95 LEU A CA 1
ATOM 714 C C . LEU A 1 95 ? 2.378 -11.780 -11.555 1.00 98.19 95 LEU A C 1
ATOM 716 O O . LEU A 1 95 ? 3.274 -11.655 -10.722 1.00 98.19 95 LEU A O 1
ATOM 720 N N . THR A 1 96 ? 2.306 -12.810 -12.392 1.00 97.88 96 THR A N 1
ATOM 721 C CA . THR A 1 96 ? 3.405 -13.772 -12.530 1.00 97.88 96 THR A CA 1
ATOM 722 C C . THR A 1 96 ? 4.601 -13.111 -13.210 1.00 97.88 96 THR A C 1
ATOM 724 O O . THR A 1 96 ? 4.452 -12.127 -13.938 1.00 97.88 96 THR A O 1
ATOM 727 N N . TRP A 1 97 ? 5.802 -13.659 -13.042 1.00 97.19 97 TRP A N 1
ATOM 728 C CA . TRP A 1 97 ? 6.984 -13.136 -13.731 1.00 97.19 97 TRP A CA 1
ATOM 729 C C . TRP A 1 97 ? 6.849 -13.192 -15.257 1.00 97.19 97 TRP A C 1
ATOM 731 O O . TRP A 1 97 ? 7.275 -12.257 -15.930 1.00 97.19 97 TRP A O 1
ATOM 741 N N . GLY A 1 98 ? 6.174 -14.214 -15.796 1.00 97.19 98 GLY A N 1
ATOM 742 C CA . GLY A 1 98 ? 5.854 -14.286 -17.224 1.00 97.19 98 GLY A CA 1
ATOM 743 C C . GLY A 1 98 ? 4.948 -13.138 -17.684 1.00 97.19 98 GLY A C 1
ATOM 744 O O . GLY A 1 98 ? 5.223 -12.511 -18.705 1.00 97.19 98 GLY A O 1
ATOM 745 N N . GLN A 1 99 ? 3.920 -12.794 -16.899 1.00 98.06 99 GLN A N 1
ATOM 746 C CA . GLN A 1 99 ? 3.070 -11.628 -17.173 1.00 98.06 99 GLN A CA 1
ATOM 747 C C . GLN A 1 99 ? 3.859 -10.321 -17.083 1.00 98.06 99 GLN A C 1
ATOM 749 O O . GLN A 1 99 ? 3.714 -9.465 -17.949 1.00 98.06 99 GLN A O 1
ATOM 754 N N . VAL A 1 100 ? 4.731 -10.181 -16.078 1.00 97.81 100 VAL A N 1
ATOM 755 C CA . VAL A 1 100 ? 5.604 -9.008 -15.929 1.00 97.81 100 VAL A CA 1
ATOM 756 C C . VAL A 1 100 ? 6.482 -8.838 -17.166 1.00 97.81 100 VAL A C 1
ATOM 758 O O . VAL A 1 100 ? 6.523 -7.751 -17.728 1.00 97.81 100 VAL A O 1
ATOM 761 N N . GLN A 1 101 ? 7.143 -9.897 -17.639 1.00 96.69 101 GLN A N 1
ATOM 762 C CA . GLN A 1 101 ? 7.979 -9.839 -18.843 1.00 96.69 101 GLN A CA 1
ATOM 763 C C . GLN A 1 101 ? 7.185 -9.472 -20.106 1.00 96.69 101 GLN A C 1
ATOM 765 O O . GLN A 1 101 ? 7.721 -8.784 -20.976 1.00 96.69 101 GLN A O 1
ATOM 770 N N . ALA A 1 102 ? 5.924 -9.903 -20.185 1.00 97.31 102 ALA A N 1
ATOM 771 C CA . ALA A 1 102 ? 5.029 -9.640 -21.307 1.00 97.31 102 ALA A CA 1
ATOM 772 C C . ALA A 1 102 ? 4.392 -8.238 -21.293 1.00 97.31 102 ALA A C 1
ATOM 774 O O . ALA A 1 102 ? 3.758 -7.863 -22.279 1.00 97.31 102 ALA A O 1
ATOM 775 N N . LEU A 1 103 ? 4.552 -7.451 -20.219 1.00 97.50 103 LEU A N 1
ATOM 776 C CA . LEU A 1 103 ? 3.959 -6.115 -20.136 1.00 97.50 103 LEU A CA 1
ATOM 777 C C . LEU A 1 103 ? 4.410 -5.224 -21.319 1.00 97.50 103 LEU A C 1
ATOM 779 O O . LEU A 1 103 ? 5.604 -5.193 -21.654 1.00 97.50 103 LEU A O 1
ATOM 783 N N . PRO A 1 104 ? 3.496 -4.450 -21.933 1.00 95.69 104 PRO A N 1
ATOM 784 C CA . PRO A 1 104 ? 3.842 -3.528 -23.010 1.00 95.69 104 PRO A CA 1
ATOM 785 C C . PRO A 1 104 ? 4.874 -2.487 -22.560 1.00 95.69 104 PRO A C 1
ATOM 787 O O . PRO A 1 104 ? 4.731 -1.889 -21.494 1.00 95.69 104 PRO A O 1
ATOM 790 N N . ILE A 1 105 ? 5.894 -2.240 -23.386 1.00 88.88 105 ILE A N 1
ATOM 791 C CA . ILE A 1 105 ? 6.874 -1.162 -23.179 1.00 88.88 105 ILE A CA 1
ATOM 792 C C . ILE A 1 105 ? 6.848 -0.183 -24.335 1.00 88.88 105 ILE A C 1
ATOM 794 O O . ILE A 1 105 ? 6.673 -0.566 -25.489 1.00 88.88 105 ILE A O 1
ATOM 798 N N . SER A 1 106 ? 7.070 1.080 -24.001 1.00 85.56 106 SER A N 1
ATOM 799 C CA . SER A 1 106 ? 7.325 2.146 -24.957 1.00 85.56 106 SER A CA 1
ATOM 800 C C . SER A 1 106 ? 8.794 2.536 -24.869 1.00 85.56 106 SER A C 1
ATOM 802 O O . SER A 1 106 ? 9.333 2.655 -23.771 1.00 85.56 106 SER A O 1
ATOM 804 N N . SER A 1 107 ? 9.432 2.788 -26.011 1.00 79.56 107 SER A N 1
ATOM 805 C CA . SER A 1 107 ? 10.796 3.329 -26.059 1.00 79.56 107 SER A CA 1
ATOM 806 C C . SER A 1 107 ? 10.890 4.771 -25.543 1.00 79.56 107 SER A C 1
ATOM 808 O O . SER A 1 107 ? 11.991 5.279 -25.369 1.00 79.56 107 SER A O 1
ATOM 810 N N . ALA A 1 108 ? 9.754 5.441 -25.321 1.00 80.62 108 ALA A N 1
ATOM 811 C CA . ALA A 1 108 ? 9.707 6.788 -24.758 1.00 80.62 108 ALA A CA 1
ATOM 812 C C . ALA A 1 108 ? 9.984 6.826 -23.244 1.00 80.62 108 ALA A C 1
ATOM 814 O O . ALA A 1 108 ? 10.280 7.893 -22.714 1.00 80.62 108 ALA A O 1
ATOM 815 N N . GLU A 1 109 ? 9.878 5.688 -22.553 1.00 84.56 109 GLU A N 1
ATOM 816 C CA . GLU A 1 109 ? 10.046 5.603 -21.103 1.00 84.56 109 GLU A CA 1
ATOM 817 C C . GLU A 1 109 ? 11.468 5.145 -20.771 1.00 84.56 109 GLU A C 1
ATOM 819 O O . GLU A 1 109 ? 11.879 4.048 -21.151 1.00 84.56 109 GLU A O 1
ATOM 824 N N . THR A 1 110 ? 12.221 5.961 -20.031 1.00 90.62 110 THR A N 1
ATOM 825 C CA . THR A 1 110 ? 13.547 5.564 -19.533 1.00 90.62 110 THR A CA 1
ATOM 826 C C . THR A 1 110 ? 13.475 5.314 -18.037 1.00 90.62 110 THR A C 1
ATOM 828 O O . THR A 1 110 ? 13.185 6.229 -17.265 1.00 90.62 110 THR A O 1
ATOM 831 N N . VAL A 1 111 ? 13.746 4.072 -17.628 1.00 95.44 111 VAL A N 1
ATOM 832 C CA . VAL A 1 111 ? 13.787 3.674 -16.216 1.00 95.44 111 VAL A CA 1
ATOM 833 C C . VAL A 1 111 ? 15.227 3.651 -15.721 1.00 95.44 111 VAL A C 1
ATOM 835 O O . VAL A 1 111 ? 16.111 3.114 -16.383 1.00 95.44 111 VAL A O 1
ATOM 838 N N . SER A 1 112 ? 15.457 4.225 -14.546 1.00 96.00 112 SER A N 1
ATOM 839 C CA . SER A 1 112 ? 16.755 4.229 -13.865 1.00 96.00 112 SER A CA 1
ATOM 840 C C . SER A 1 112 ? 16.568 4.124 -12.354 1.00 96.00 112 SER A C 1
ATOM 842 O O . SER A 1 112 ? 15.454 4.262 -11.846 1.00 96.00 112 SER A O 1
ATOM 844 N N . GLU A 1 113 ? 17.650 3.863 -11.627 1.00 97.00 113 GLU A N 1
ATOM 845 C CA . GLU A 1 113 ? 17.629 3.892 -10.167 1.00 97.00 113 GLU A CA 1
ATOM 846 C C . GLU A 1 113 ? 17.490 5.334 -9.647 1.00 97.00 113 GLU A C 1
ATOM 848 O O . GLU A 1 113 ? 17.995 6.290 -10.241 1.00 97.00 113 GLU A O 1
ATOM 853 N N . ILE A 1 114 ? 16.794 5.490 -8.525 1.00 97.06 114 ILE A N 1
ATOM 854 C CA . ILE A 1 114 ? 16.776 6.725 -7.746 1.00 97.06 114 ILE A CA 1
ATOM 855 C C . ILE A 1 114 ? 18.042 6.761 -6.896 1.00 97.06 114 ILE A C 1
ATOM 857 O O . ILE A 1 114 ? 18.193 5.951 -5.974 1.00 97.06 114 ILE A O 1
ATOM 861 N N . ALA A 1 115 ? 18.923 7.725 -7.150 1.00 96.31 115 ALA A N 1
ATOM 862 C CA . ALA A 1 115 ? 20.099 7.942 -6.319 1.00 96.31 115 ALA A CA 1
ATOM 863 C C . ALA A 1 115 ? 19.696 8.538 -4.954 1.00 96.31 115 ALA A C 1
ATOM 865 O O . ALA A 1 115 ? 18.766 9.342 -4.897 1.00 96.31 115 ALA A O 1
ATOM 866 N N . PRO A 1 116 ? 20.407 8.230 -3.849 1.00 95.88 116 PRO A N 1
ATOM 867 C CA . PRO A 1 116 ? 20.077 8.767 -2.522 1.00 95.88 116 PRO A CA 1
ATOM 868 C C . PRO A 1 116 ? 19.995 10.301 -2.462 1.00 95.88 116 PRO A C 1
ATOM 870 O O . PRO A 1 116 ? 19.200 10.855 -1.711 1.00 95.88 116 PRO A O 1
ATOM 873 N N . GLY A 1 117 ? 20.792 11.001 -3.280 1.00 96.06 117 GLY A N 1
ATOM 874 C CA . GLY A 1 117 ? 20.767 12.465 -3.370 1.00 96.06 117 GLY A CA 1
ATOM 875 C C . GLY A 1 117 ? 19.488 13.048 -3.987 1.00 96.06 117 GLY A C 1
ATOM 876 O O . GLY A 1 117 ? 19.275 14.254 -3.907 1.00 96.06 117 GLY A O 1
ATOM 877 N N . GLU A 1 118 ? 18.634 12.217 -4.588 1.00 95.31 118 GLU A N 1
ATOM 878 C CA . GLU A 1 118 ? 17.382 12.632 -5.229 1.00 95.31 118 GLU A CA 1
ATOM 879 C C . GLU A 1 118 ? 16.162 12.494 -4.310 1.00 95.31 118 GLU A C 1
ATOM 881 O O . GLU A 1 118 ? 15.102 13.039 -4.628 1.00 95.31 118 GLU A O 1
ATOM 886 N N . ASP A 1 119 ? 16.301 11.796 -3.174 1.00 95.50 119 ASP A N 1
ATOM 887 C CA . ASP A 1 119 ? 15.190 11.421 -2.294 1.00 95.50 119 ASP A CA 1
ATOM 888 C C . ASP A 1 119 ? 14.351 12.652 -1.897 1.00 95.50 119 ASP A C 1
ATOM 890 O O . ASP A 1 119 ? 13.151 12.691 -2.159 1.00 95.50 119 ASP A O 1
ATOM 894 N N . SER A 1 120 ? 14.982 13.711 -1.375 1.00 94.50 120 SER A N 1
ATOM 895 C CA . SER A 1 120 ? 14.285 14.935 -0.942 1.00 94.50 120 SER A CA 1
ATOM 896 C C . SER A 1 120 ? 13.515 15.635 -2.070 1.00 94.50 120 SER A C 1
ATOM 898 O O . SER A 1 120 ? 12.419 16.153 -1.848 1.00 94.50 120 SER A O 1
ATOM 900 N N . ALA A 1 121 ? 14.078 15.672 -3.282 1.00 93.88 121 ALA A N 1
ATOM 901 C CA . ALA A 1 121 ? 13.448 16.328 -4.427 1.00 93.88 121 ALA A CA 1
ATOM 902 C C . ALA A 1 121 ? 12.220 15.543 -4.908 1.00 93.88 121 ALA A C 1
ATOM 904 O O . ALA A 1 121 ? 11.177 16.131 -5.196 1.00 93.88 121 ALA A O 1
ATOM 905 N N . LEU A 1 122 ? 12.319 14.212 -4.936 1.00 94.38 122 LEU A N 1
ATOM 906 C CA . LEU A 1 122 ? 11.209 13.324 -5.277 1.00 94.38 122 LEU A CA 1
ATOM 907 C C . LEU A 1 122 ? 10.119 13.330 -4.211 1.00 94.38 122 LEU A C 1
ATOM 909 O O . LEU A 1 122 ? 8.936 13.380 -4.541 1.00 94.38 122 LEU A O 1
ATOM 913 N N . GLU A 1 123 ? 10.495 13.323 -2.936 1.00 95.00 123 GLU A N 1
ATOM 914 C CA . GLU A 1 123 ? 9.536 13.418 -1.840 1.00 95.00 123 GLU A CA 1
ATOM 915 C C . GLU A 1 123 ? 8.725 14.711 -1.921 1.00 95.00 123 GLU A C 1
ATOM 917 O O . GLU A 1 123 ? 7.502 14.669 -1.787 1.00 95.00 123 GLU A O 1
ATOM 922 N N . ALA A 1 124 ? 9.370 15.838 -2.233 1.00 92.88 124 ALA A N 1
ATOM 923 C CA . ALA A 1 124 ? 8.673 17.094 -2.482 1.00 92.88 124 ALA A CA 1
ATOM 924 C C . ALA A 1 124 ? 7.767 17.018 -3.726 1.00 92.88 124 ALA A C 1
ATOM 926 O O . ALA A 1 124 ? 6.590 17.370 -3.643 1.00 92.88 124 ALA A O 1
ATOM 927 N N . ALA A 1 125 ? 8.283 16.520 -4.857 1.00 92.19 125 ALA A N 1
ATOM 928 C CA . ALA A 1 125 ? 7.551 16.457 -6.126 1.00 92.19 125 ALA A CA 1
ATOM 929 C C . ALA A 1 125 ? 6.295 15.568 -6.063 1.00 92.19 125 ALA A C 1
ATOM 931 O O . ALA A 1 125 ? 5.271 15.901 -6.656 1.00 92.19 125 ALA A O 1
ATOM 932 N N . PHE A 1 126 ? 6.353 14.462 -5.317 1.00 91.31 126 PHE A N 1
ATOM 933 C CA . PHE A 1 126 ? 5.253 13.501 -5.174 1.00 91.31 126 PHE A CA 1
ATOM 934 C C . PHE A 1 126 ? 4.481 13.643 -3.851 1.00 91.31 126 PHE A C 1
ATOM 936 O O . PHE A 1 126 ? 3.677 12.770 -3.515 1.00 91.31 126 PHE A O 1
ATOM 943 N N . ALA A 1 127 ? 4.712 14.726 -3.096 1.00 90.44 127 ALA A N 1
ATOM 944 C CA . ALA A 1 127 ? 4.085 15.000 -1.800 1.00 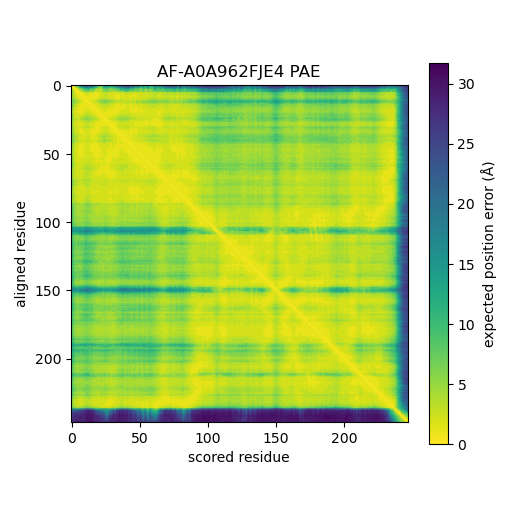90.44 127 ALA A CA 1
ATOM 945 C C . ALA A 1 127 ? 4.173 13.813 -0.813 1.00 90.44 127 ALA A C 1
ATOM 947 O O . ALA A 1 127 ? 3.204 13.452 -0.132 1.00 90.44 127 ALA A O 1
ATOM 948 N N . LEU A 1 128 ? 5.343 13.178 -0.754 1.00 89.06 128 LEU A N 1
ATOM 949 C CA . LEU A 1 128 ? 5.615 12.048 0.127 1.00 89.06 128 LEU A CA 1
ATOM 950 C C . LEU A 1 128 ? 6.021 12.530 1.526 1.00 89.06 128 LEU A C 1
ATOM 952 O O . LEU A 1 128 ? 6.528 13.642 1.688 1.00 89.06 128 LEU A O 1
ATOM 956 N N . PRO A 1 129 ? 5.837 11.694 2.563 1.00 87.75 129 PRO A N 1
ATOM 957 C CA . PRO A 1 129 ? 6.439 11.960 3.858 1.00 87.75 129 PRO A CA 1
ATOM 958 C C . PRO A 1 129 ? 7.959 12.073 3.731 1.00 87.75 129 PRO A C 1
ATOM 960 O O . PRO A 1 129 ? 8.585 11.288 3.017 1.00 87.75 129 PRO A O 1
ATOM 963 N N . ARG A 1 130 ? 8.528 13.018 4.478 1.00 87.56 130 ARG A N 1
ATOM 964 C CA . ARG A 1 130 ? 9.974 13.197 4.593 1.00 87.56 130 ARG A CA 1
ATOM 965 C C . ARG A 1 130 ? 10.659 11.894 5.027 1.00 87.56 130 ARG A C 1
ATOM 967 O O . ARG A 1 130 ? 10.133 11.191 5.893 1.00 87.56 130 ARG A O 1
ATOM 974 N N . ASP A 1 131 ? 11.818 11.616 4.440 1.00 91.38 131 ASP A N 1
ATOM 975 C CA . ASP A 1 131 ? 12.685 10.459 4.706 1.00 91.38 131 ASP A CA 1
ATOM 976 C C . ASP A 1 131 ? 12.032 9.097 4.383 1.00 91.38 131 ASP A C 1
ATOM 978 O O . ASP A 1 131 ? 12.526 8.037 4.785 1.00 91.38 131 ASP A O 1
ATOM 982 N N . SER A 1 132 ? 10.910 9.082 3.657 1.00 91.88 132 SER A N 1
ATOM 983 C CA . SER A 1 132 ? 10.203 7.849 3.296 1.00 91.88 132 SER A CA 1
ATOM 984 C C . SER A 1 132 ? 10.943 7.027 2.240 1.00 91.88 132 SER A C 1
ATOM 986 O O . SER A 1 132 ? 10.919 5.792 2.310 1.00 91.88 132 SER A O 1
ATOM 988 N N . LEU A 1 133 ? 11.633 7.675 1.298 1.00 95.00 133 LEU A N 1
ATOM 989 C CA . LEU A 1 133 ? 12.476 6.996 0.314 1.00 95.00 133 LEU A CA 1
ATOM 990 C C . LEU A 1 133 ? 13.756 6.471 0.968 1.00 95.00 133 LEU A C 1
ATOM 992 O O . LEU A 1 133 ? 14.065 5.290 0.811 1.00 95.00 133 LEU A O 1
ATOM 996 N N . ALA A 1 134 ? 14.403 7.272 1.818 1.00 94.56 134 ALA A N 1
ATOM 997 C CA . ALA A 1 134 ? 15.555 6.833 2.606 1.00 94.56 134 ALA A CA 1
ATOM 998 C C . ALA A 1 134 ? 15.212 5.629 3.508 1.00 94.56 134 ALA A C 1
ATOM 1000 O O . ALA A 1 134 ? 15.943 4.639 3.550 1.00 94.56 134 ALA A O 1
ATOM 1001 N N . THR A 1 135 ? 14.048 5.661 4.169 1.00 93.31 135 THR A N 1
ATOM 1002 C CA . THR A 1 135 ? 13.535 4.532 4.968 1.00 93.31 135 THR A CA 1
ATOM 1003 C C . THR A 1 135 ? 13.296 3.291 4.108 1.00 93.31 135 THR A C 1
ATOM 1005 O O . THR A 1 135 ? 13.631 2.179 4.510 1.00 93.31 135 THR A O 1
ATOM 1008 N N . SER A 1 136 ? 12.728 3.464 2.911 1.00 94.56 136 SER A N 1
ATOM 1009 C CA . SER A 1 136 ? 12.506 2.354 1.979 1.00 94.56 136 SER A CA 1
ATOM 1010 C C . SER A 1 136 ? 13.830 1.730 1.536 1.00 94.56 136 SER A C 1
ATOM 1012 O O . SER A 1 136 ? 13.963 0.510 1.538 1.00 94.56 136 SER A O 1
ATOM 1014 N N . ARG A 1 137 ? 14.830 2.563 1.238 1.00 94.62 137 ARG A N 1
ATOM 1015 C CA . ARG A 1 137 ? 16.182 2.155 0.838 1.00 94.62 137 ARG A CA 1
ATOM 1016 C C . ARG A 1 137 ? 16.935 1.403 1.935 1.00 94.62 137 ARG A C 1
ATOM 1018 O O . ARG A 1 137 ? 17.718 0.513 1.629 1.00 94.62 137 ARG A O 1
ATOM 1025 N N . ALA A 1 138 ? 16.676 1.715 3.204 1.00 94.62 138 ALA A N 1
ATOM 1026 C CA . ALA A 1 138 ? 17.242 0.980 4.336 1.00 94.62 138 ALA A CA 1
ATOM 1027 C C . ALA A 1 138 ? 16.727 -0.471 4.438 1.00 94.62 138 ALA A C 1
ATOM 1029 O O . ALA A 1 138 ? 17.295 -1.271 5.181 1.00 94.62 138 ALA A O 1
ATOM 1030 N N . THR A 1 139 ? 15.671 -0.831 3.699 1.00 92.69 139 THR A N 1
ATOM 1031 C CA . THR A 1 139 ? 15.205 -2.219 3.614 1.00 92.69 139 THR A CA 1
ATOM 1032 C C . THR A 1 139 ? 16.182 -3.038 2.762 1.00 92.69 139 THR A C 1
ATOM 1034 O O . THR A 1 139 ? 16.385 -2.701 1.594 1.00 92.69 139 THR A O 1
ATOM 1037 N N . PRO A 1 140 ? 16.767 -4.132 3.289 1.00 91.25 140 PRO A N 1
ATOM 1038 C CA . PRO A 1 140 ? 17.741 -4.927 2.548 1.00 91.25 140 PRO A CA 1
ATOM 1039 C C . PRO A 1 140 ? 17.218 -5.390 1.183 1.00 91.25 140 PRO A C 1
ATOM 1041 O O . PRO A 1 140 ? 16.153 -6.000 1.080 1.00 91.25 140 PRO A O 1
ATOM 1044 N N . GLY A 1 141 ? 17.985 -5.091 0.132 1.00 92.44 141 GLY A N 1
ATOM 1045 C CA . GLY A 1 141 ? 17.669 -5.462 -1.248 1.00 92.44 141 GLY A CA 1
ATOM 1046 C C . GLY A 1 141 ? 16.613 -4.593 -1.937 1.00 92.44 141 GLY A C 1
ATOM 1047 O O . GLY A 1 141 ? 16.340 -4.831 -3.113 1.00 92.44 141 GLY A O 1
ATOM 1048 N N . ALA A 1 142 ? 16.030 -3.596 -1.262 1.00 95.25 142 ALA A N 1
ATOM 1049 C CA . ALA A 1 142 ? 15.042 -2.722 -1.883 1.00 95.25 142 ALA A CA 1
ATOM 1050 C C . ALA A 1 142 ? 15.622 -1.959 -3.084 1.00 95.25 142 ALA A C 1
ATOM 1052 O O . ALA A 1 142 ? 16.741 -1.456 -3.037 1.00 95.25 142 ALA A O 1
ATOM 1053 N N . GLN A 1 143 ? 14.834 -1.870 -4.151 1.00 97.06 143 GLN A N 1
ATOM 1054 C CA . GLN A 1 143 ? 15.159 -1.159 -5.382 1.00 97.06 143 GLN A CA 1
ATOM 1055 C C . GLN A 1 143 ? 14.215 0.024 -5.526 1.00 97.06 143 GLN A C 1
ATOM 1057 O O . GLN A 1 143 ? 12.993 -0.140 -5.507 1.00 97.06 143 GLN A O 1
ATOM 1062 N N . LEU A 1 144 ? 14.775 1.220 -5.650 1.00 97.88 144 LEU A N 1
ATOM 1063 C CA . LEU A 1 144 ? 14.013 2.440 -5.873 1.00 97.88 144 LEU A CA 1
ATOM 1064 C C . LEU A 1 144 ? 14.242 2.852 -7.321 1.00 97.88 144 LEU A C 1
ATOM 1066 O O . LEU A 1 144 ? 15.348 3.232 -7.689 1.00 97.88 144 LEU A O 1
ATOM 1070 N N . LEU A 1 145 ? 13.206 2.743 -8.145 1.00 98.00 145 LEU A N 1
ATOM 1071 C CA . LEU A 1 145 ? 13.277 2.988 -9.583 1.00 98.00 145 LEU A CA 1
ATOM 1072 C C . LEU A 1 145 ? 12.429 4.201 -9.940 1.00 98.00 145 LEU A C 1
ATOM 1074 O O . LEU A 1 145 ? 11.334 4.359 -9.407 1.00 98.00 145 LEU A O 1
ATOM 1078 N N . LYS A 1 146 ? 12.901 5.023 -10.871 1.00 97.38 146 LYS A N 1
ATOM 1079 C CA . LYS A 1 146 ? 12.170 6.159 -11.441 1.00 97.38 146 LYS A CA 1
ATOM 1080 C C . LYS A 1 146 ? 12.023 5.992 -12.942 1.00 97.38 146 LYS A C 1
ATOM 1082 O O . LYS A 1 146 ? 12.885 5.399 -13.587 1.00 97.38 146 LYS A O 1
ATOM 1087 N N . VAL A 1 147 ? 10.956 6.556 -13.487 1.00 95.69 147 VAL A N 1
ATOM 10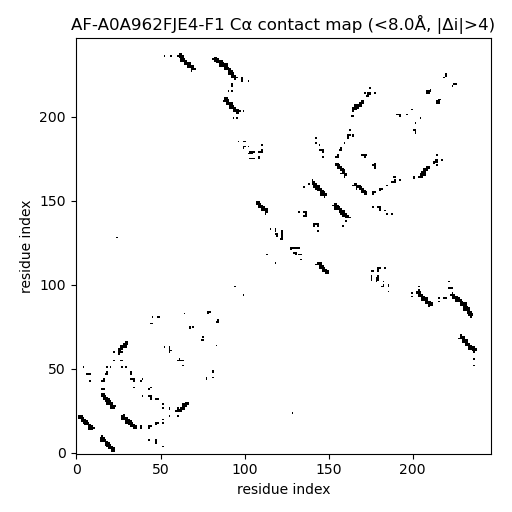88 C CA . VAL A 1 147 ? 10.773 6.721 -14.928 1.00 95.69 147 VAL A CA 1
ATOM 1089 C C . VAL A 1 147 ? 10.783 8.203 -15.258 1.00 95.69 147 VAL A C 1
ATOM 1091 O O . VAL A 1 147 ? 10.098 8.998 -14.604 1.00 95.69 147 VAL A O 1
ATOM 1094 N N . CYS A 1 148 ? 11.585 8.569 -16.251 1.00 91.56 148 CYS A N 1
ATOM 1095 C CA . CYS A 1 148 ? 11.677 9.932 -16.747 1.00 91.56 148 CYS A CA 1
ATOM 1096 C C . CYS A 1 148 ? 11.092 10.038 -18.154 1.00 91.56 148 CYS A C 1
ATOM 1098 O O . CYS A 1 148 ? 11.209 9.103 -18.948 1.00 91.56 148 CYS A O 1
ATOM 1100 N N . ASP A 1 149 ? 10.517 11.199 -18.466 1.00 83.00 149 ASP A N 1
ATOM 1101 C CA . ASP A 1 149 ? 10.174 11.542 -19.845 1.00 83.00 149 ASP A CA 1
ATOM 1102 C C . ASP A 1 149 ? 11.408 12.004 -20.643 1.00 83.00 149 ASP A C 1
ATOM 1104 O O . ASP A 1 149 ? 12.520 12.120 -20.119 1.00 83.00 149 ASP A O 1
ATOM 1108 N N . GLY A 1 150 ? 11.215 12.307 -21.931 1.00 77.38 150 GLY A N 1
ATOM 1109 C CA . GLY A 1 150 ? 12.284 12.757 -22.830 1.00 77.38 150 GLY A CA 1
ATOM 1110 C C . GLY A 1 150 ? 12.967 14.078 -22.438 1.00 77.38 150 GLY A C 1
ATOM 1111 O O . GLY A 1 150 ? 13.941 14.458 -23.083 1.00 77.38 150 GLY A O 1
ATOM 1112 N N . ARG A 1 151 ? 12.489 14.784 -21.402 1.00 81.25 151 ARG A N 1
ATOM 1113 C CA . ARG A 1 151 ? 13.132 15.979 -20.824 1.00 81.25 151 ARG A CA 1
ATOM 1114 C C . ARG A 1 151 ? 13.869 15.676 -19.516 1.00 81.25 151 ARG A C 1
ATOM 1116 O O . ARG A 1 151 ? 14.238 16.606 -18.804 1.00 81.25 151 ARG A O 1
ATOM 1123 N N . ALA A 1 152 ? 14.067 14.396 -19.196 1.00 81.12 152 ALA A N 1
ATOM 1124 C CA . ALA A 1 152 ? 14.653 13.912 -17.948 1.00 81.12 152 ALA A CA 1
ATOM 1125 C C . ALA A 1 152 ? 13.859 14.294 -16.680 1.00 81.12 152 ALA A C 1
ATOM 1127 O O . ALA A 1 152 ? 14.388 14.205 -15.572 1.00 81.12 152 ALA A O 1
ATOM 1128 N N . MET A 1 153 ? 12.585 14.679 -16.815 1.00 86.19 153 MET A N 1
ATOM 1129 C CA . MET A 1 153 ? 11.720 14.950 -15.668 1.00 86.19 153 MET A CA 1
ATOM 1130 C C . MET A 1 153 ? 11.140 13.640 -15.140 1.00 86.19 153 MET A C 1
ATOM 1132 O O . MET A 1 153 ? 10.608 12.845 -15.915 1.00 86.19 153 MET A O 1
ATOM 1136 N N . VAL A 1 154 ? 11.204 13.420 -13.824 1.00 92.81 154 VAL A N 1
ATOM 1137 C CA . VAL A 1 154 ? 10.642 12.212 -13.205 1.00 92.81 154 VAL A CA 1
ATOM 1138 C C . VAL A 1 154 ? 9.118 12.264 -13.245 1.00 92.81 154 VAL A C 1
ATOM 1140 O O . VAL A 1 154 ? 8.506 13.183 -12.706 1.00 92.81 154 VAL A O 1
ATOM 1143 N N . ARG A 1 155 ? 8.509 11.260 -13.877 1.00 93.31 155 ARG A N 1
ATOM 1144 C CA . ARG A 1 155 ? 7.051 11.127 -14.048 1.00 93.31 155 ARG A CA 1
ATOM 1145 C C . ARG A 1 155 ? 6.431 10.058 -13.167 1.00 93.31 155 ARG A C 1
ATOM 1147 O O . ARG A 1 155 ? 5.231 10.053 -12.926 1.00 93.31 155 ARG A O 1
ATOM 1154 N N . GLY A 1 156 ? 7.256 9.156 -12.659 1.00 94.31 156 GLY A N 1
ATOM 1155 C CA . GLY A 1 156 ? 6.808 8.104 -11.771 1.00 94.31 156 GLY A CA 1
ATOM 1156 C C . GLY A 1 156 ? 7.970 7.418 -11.085 1.00 94.31 156 GLY A C 1
ATOM 1157 O O . G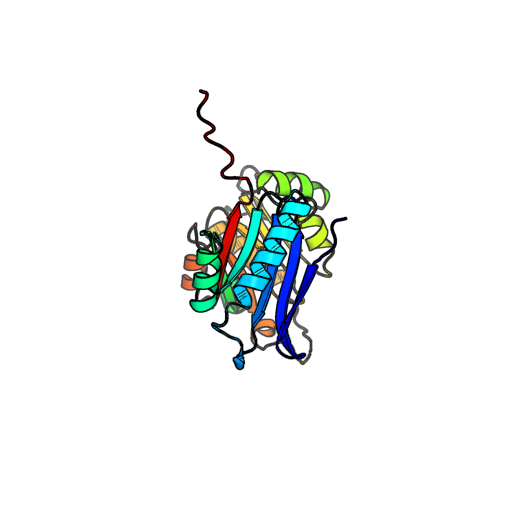LY A 1 156 ? 9.130 7.576 -11.471 1.00 94.31 156 GLY A O 1
ATOM 1158 N N . PHE A 1 157 ? 7.644 6.634 -10.068 1.00 96.94 157 PHE A N 1
ATOM 1159 C CA . PHE A 1 157 ? 8.607 5.807 -9.369 1.00 96.94 157 PHE A CA 1
ATOM 1160 C C . PHE A 1 157 ? 7.957 4.572 -8.746 1.00 96.94 157 PHE A C 1
ATOM 1162 O O . PHE A 1 157 ? 6.748 4.521 -8.501 1.00 96.94 157 PHE A O 1
ATOM 1169 N N . ALA A 1 158 ? 8.790 3.578 -8.461 1.00 97.44 158 ALA A N 1
ATOM 1170 C CA . ALA A 1 158 ? 8.426 2.359 -7.765 1.00 97.44 158 ALA A CA 1
ATOM 1171 C C . ALA A 1 158 ? 9.445 2.058 -6.664 1.00 97.44 158 ALA A C 1
ATOM 1173 O O . ALA A 1 158 ? 10.651 2.200 -6.860 1.00 97.44 158 ALA A O 1
ATOM 1174 N N . VAL A 1 159 ? 8.950 1.602 -5.516 1.00 97.44 159 VAL A N 1
ATOM 1175 C CA . VAL A 1 159 ? 9.771 0.957 -4.485 1.00 97.44 159 VAL A CA 1
ATOM 1176 C C . VAL A 1 159 ? 9.511 -0.533 -4.588 1.00 97.44 159 VAL A C 1
ATOM 1178 O O . VAL A 1 159 ? 8.384 -0.943 -4.339 1.00 97.44 159 VAL A O 1
ATOM 1181 N N . PHE A 1 160 ? 10.510 -1.333 -4.943 1.00 97.69 160 PHE A N 1
ATOM 1182 C CA . PHE A 1 160 ? 10.411 -2.788 -5.036 1.00 97.69 160 PHE A CA 1
ATOM 1183 C C . PHE A 1 160 ? 11.217 -3.457 -3.926 1.00 97.69 160 PHE A C 1
ATOM 1185 O O . PHE A 1 160 ? 12.373 -3.118 -3.701 1.00 97.69 160 PHE A O 1
ATOM 1192 N N . THR A 1 161 ? 10.622 -4.427 -3.240 1.00 95.50 161 THR A N 1
ATOM 1193 C CA . THR A 1 161 ? 11.280 -5.208 -2.187 1.00 95.50 161 THR A CA 1
ATOM 1194 C C . THR A 1 161 ? 11.357 -6.670 -2.632 1.00 95.50 161 THR A C 1
ATOM 1196 O O . THR A 1 161 ? 10.338 -7.345 -2.609 1.00 95.50 161 THR A O 1
ATOM 1199 N N . PRO A 1 162 ? 12.519 -7.203 -3.047 1.00 93.62 162 PRO A N 1
ATOM 1200 C CA . PRO A 1 162 ? 12.596 -8.565 -3.589 1.00 93.62 162 PRO A CA 1
ATOM 1201 C C . PRO A 1 162 ? 12.232 -9.679 -2.592 1.00 93.62 162 PRO A C 1
ATOM 1203 O O . PRO A 1 162 ? 11.591 -10.650 -2.981 1.00 93.62 162 PRO A O 1
ATOM 1206 N N . SER A 1 163 ? 12.581 -9.514 -1.310 1.00 91.00 163 SER A N 1
ATOM 1207 C CA . SER A 1 163 ? 12.323 -10.496 -0.237 1.00 91.00 163 SER A CA 1
ATOM 1208 C C . SER A 1 163 ? 10.844 -10.674 0.105 1.00 91.00 163 SER A C 1
ATOM 1210 O O . SER A 1 163 ? 10.421 -11.727 0.581 1.00 91.00 163 SER A O 1
ATOM 1212 N N . PHE A 1 164 ? 10.039 -9.655 -0.177 1.00 92.38 164 PHE A N 1
ATOM 1213 C CA . PHE A 1 164 ? 8.590 -9.739 -0.239 1.00 92.38 164 PHE A CA 1
ATOM 1214 C C . PHE A 1 164 ? 8.189 -9.166 -1.597 1.00 92.38 164 PHE A C 1
ATOM 1216 O O . PHE A 1 164 ? 7.918 -7.969 -1.646 1.00 92.38 164 PHE A O 1
ATOM 1223 N N . PRO A 1 165 ? 8.205 -9.969 -2.681 1.00 94.56 165 PRO A N 1
ATOM 1224 C CA . PRO A 1 165 ? 8.340 -9.524 -4.069 1.00 94.56 165 PRO A CA 1
ATOM 1225 C C . PRO A 1 165 ? 7.170 -8.625 -4.428 1.00 94.56 165 PRO A C 1
ATOM 1227 O O . PRO A 1 165 ? 6.085 -9.049 -4.826 1.00 94.56 165 PRO A O 1
ATOM 1230 N N . GLY A 1 166 ? 7.375 -7.347 -4.170 1.00 95.56 166 GLY A N 1
ATOM 1231 C CA . GLY A 1 166 ? 6.277 -6.469 -3.856 1.00 95.56 166 GLY A CA 1
ATOM 1232 C C . GLY A 1 166 ? 6.674 -5.037 -4.099 1.00 95.56 166 GLY A C 1
ATOM 1233 O O . GLY A 1 166 ? 7.782 -4.616 -3.774 1.00 95.56 166 GLY A O 1
ATOM 1234 N N . ILE A 1 167 ? 5.743 -4.300 -4.683 1.00 97.06 167 ILE A N 1
ATOM 1235 C CA . ILE A 1 167 ? 5.862 -2.882 -4.959 1.00 97.06 167 ILE A CA 1
ATOM 1236 C C . ILE A 1 167 ? 4.838 -2.187 -4.063 1.00 97.06 167 ILE A C 1
ATOM 1238 O O . ILE A 1 167 ? 3.713 -1.932 -4.501 1.00 97.06 167 ILE A O 1
ATOM 1242 N N . PRO A 1 168 ? 5.156 -1.946 -2.772 1.00 92.19 168 PRO A N 1
ATOM 1243 C CA . PRO A 1 168 ? 4.229 -1.312 -1.831 1.00 92.19 168 PRO A CA 1
ATOM 1244 C C . PRO A 1 168 ? 3.849 0.115 -2.234 1.00 92.19 168 PRO A C 1
ATOM 1246 O O . PRO A 1 168 ? 2.866 0.656 -1.726 1.00 92.19 168 PRO A O 1
ATOM 1249 N N . ARG A 1 169 ? 4.628 0.731 -3.127 1.00 90.50 169 ARG A N 1
ATOM 1250 C CA . ARG A 1 169 ? 4.378 2.063 -3.656 1.00 90.50 169 ARG A CA 1
ATOM 1251 C C . ARG A 1 169 ? 4.760 2.116 -5.127 1.00 90.50 169 ARG A C 1
ATOM 1253 O O . ARG A 1 169 ? 5.938 2.000 -5.456 1.00 90.50 169 ARG A O 1
ATOM 1260 N N . LEU A 1 170 ? 3.756 2.330 -5.969 1.00 95.31 170 LEU A N 1
ATOM 1261 C CA . LEU A 1 170 ? 3.899 2.677 -7.375 1.00 95.31 170 LEU A CA 1
ATOM 1262 C C . LEU A 1 170 ? 3.179 4.003 -7.624 1.00 95.31 170 LEU A C 1
ATOM 1264 O O . LEU A 1 170 ? 1.983 4.121 -7.353 1.00 95.31 170 LEU A O 1
ATOM 1268 N N . MET A 1 171 ? 3.910 4.980 -8.148 1.00 93.25 171 MET A N 1
ATOM 1269 C CA . MET A 1 171 ? 3.375 6.253 -8.619 1.00 93.25 171 MET A CA 1
ATOM 1270 C C . MET A 1 171 ? 3.721 6.388 -10.097 1.00 93.25 171 MET A C 1
ATOM 1272 O O . MET A 1 171 ? 4.878 6.228 -10.472 1.00 93.25 171 MET A O 1
ATOM 1276 N N . ALA A 1 172 ? 2.724 6.655 -10.927 1.00 93.38 172 ALA A N 1
ATOM 1277 C CA . ALA A 1 172 ? 2.882 6.869 -12.358 1.00 93.38 172 ALA A CA 1
ATOM 1278 C C . ALA A 1 172 ? 1.699 7.699 -12.858 1.00 93.38 172 ALA A C 1
ATOM 1280 O O . ALA A 1 172 ? 0.579 7.514 -12.374 1.00 93.38 172 ALA A O 1
ATOM 1281 N N . ASP A 1 173 ? 1.935 8.569 -13.836 1.00 91.06 173 ASP A N 1
ATOM 1282 C CA . ASP A 1 173 ? 0.879 9.393 -14.430 1.00 91.06 173 ASP A CA 1
ATOM 1283 C C . ASP A 1 173 ? 0.000 8.582 -15.392 1.00 91.06 173 ASP A C 1
ATOM 1285 O O . ASP A 1 173 ? -1.153 8.932 -15.644 1.00 91.06 173 ASP A O 1
ATOM 1289 N N . CYS A 1 174 ? 0.541 7.495 -15.951 1.00 92.50 174 CYS A N 1
ATOM 1290 C CA . CYS A 1 174 ? -0.152 6.659 -16.923 1.00 92.50 174 CYS A CA 1
ATOM 1291 C C . CYS A 1 174 ? 0.289 5.180 -16.879 1.00 92.50 174 CYS A C 1
ATOM 1293 O O . CYS A 1 174 ? 1.326 4.836 -16.298 1.00 92.50 174 CYS A O 1
ATOM 1295 N N . PRO A 1 175 ? -0.468 4.274 -17.531 1.00 95.38 175 PRO A N 1
ATOM 1296 C CA . PRO A 1 175 ? -0.124 2.855 -17.592 1.00 95.38 175 PRO A CA 1
ATOM 1297 C C . PRO A 1 175 ? 1.241 2.519 -18.210 1.00 95.38 175 PRO A C 1
ATOM 1299 O O . PRO A 1 175 ? 1.887 1.594 -17.726 1.00 95.38 175 PRO A O 1
ATOM 1302 N N . SER A 1 176 ? 1.713 3.242 -19.237 1.00 94.06 176 SER A N 1
ATOM 1303 C CA . SER A 1 176 ? 3.007 2.934 -19.882 1.00 94.06 176 SER A CA 1
ATOM 1304 C C . SER A 1 176 ? 4.177 3.079 -18.910 1.00 94.06 176 SER A C 1
ATOM 1306 O O . SER A 1 176 ? 5.035 2.202 -18.829 1.00 94.06 176 SER A O 1
ATOM 1308 N N . GLN A 1 177 ? 4.161 4.147 -18.115 1.00 95.00 177 GLN A N 1
ATOM 1309 C CA . GLN A 1 177 ? 5.128 4.413 -17.052 1.00 95.00 177 GLN A CA 1
ATOM 1310 C C . GLN A 1 177 ? 5.079 3.339 -15.961 1.00 95.00 177 GLN A C 1
ATOM 1312 O O . GLN A 1 177 ? 6.114 2.812 -15.553 1.00 95.00 177 GLN A O 1
ATOM 1317 N N . ALA A 1 178 ? 3.871 2.971 -15.520 1.00 96.25 178 ALA A N 1
ATOM 1318 C CA . ALA A 1 178 ? 3.668 1.901 -14.548 1.00 96.25 178 ALA A CA 1
ATOM 1319 C C . ALA A 1 178 ? 4.234 0.561 -15.046 1.00 96.25 178 ALA A C 1
ATOM 1321 O O . ALA A 1 178 ? 4.943 -0.123 -14.308 1.00 96.25 178 ALA A O 1
ATOM 1322 N N . PHE A 1 179 ? 3.967 0.197 -16.301 1.00 97.19 179 PHE A N 1
ATOM 1323 C CA . PHE A 1 179 ? 4.491 -1.025 -16.909 1.00 97.19 179 PHE A CA 1
ATOM 1324 C C . PHE A 1 179 ? 6.012 -1.014 -17.011 1.00 97.19 179 PHE A C 1
ATOM 1326 O O . PHE A 1 179 ? 6.641 -2.008 -16.649 1.00 97.19 179 PHE A O 1
ATOM 1333 N N . ALA A 1 180 ? 6.610 0.102 -17.437 1.00 96.19 180 ALA A N 1
ATOM 1334 C CA . ALA A 1 180 ? 8.060 0.242 -17.520 1.00 96.19 180 ALA A CA 1
ATOM 1335 C C . ALA A 1 180 ? 8.729 0.032 -16.149 1.00 96.19 180 ALA A C 1
ATOM 1337 O O . ALA A 1 180 ? 9.662 -0.767 -16.031 1.00 96.19 180 ALA A O 1
ATOM 1338 N N . LEU A 1 181 ? 8.204 0.672 -15.097 1.00 97.38 181 LEU A N 1
ATOM 1339 C CA . LEU A 1 181 ? 8.694 0.522 -13.722 1.00 97.38 181 LEU A CA 1
ATOM 1340 C C . LEU A 1 181 ? 8.570 -0.923 -13.214 1.00 97.38 181 LEU A C 1
ATOM 1342 O O . LEU A 1 181 ? 9.534 -1.486 -12.692 1.00 97.38 181 LEU A O 1
ATOM 1346 N N . VAL A 1 182 ? 7.401 -1.549 -13.389 1.00 97.69 182 VAL A N 1
ATOM 1347 C CA . VAL A 1 182 ? 7.163 -2.931 -12.938 1.00 97.69 182 VAL A CA 1
ATOM 1348 C C . VAL A 1 182 ? 8.031 -3.929 -13.707 1.00 97.69 182 VAL A C 1
ATOM 1350 O O . VAL A 1 182 ? 8.567 -4.862 -13.110 1.00 97.69 182 VAL A O 1
ATOM 1353 N N . ARG A 1 183 ? 8.248 -3.719 -15.008 1.00 97.12 183 ARG A N 1
ATOM 1354 C CA . ARG A 1 183 ? 9.158 -4.553 -15.803 1.00 97.12 183 ARG A CA 1
ATOM 1355 C C . ARG A 1 183 ? 10.599 -4.465 -15.355 1.00 97.12 183 ARG A C 1
ATOM 1357 O O . ARG A 1 183 ? 11.259 -5.498 -15.278 1.00 97.12 183 ARG A O 1
ATOM 1364 N N . ALA A 1 184 ? 11.083 -3.265 -15.052 1.00 96.81 184 ALA A N 1
ATOM 1365 C CA . ALA A 1 184 ? 12.449 -3.079 -14.581 1.00 96.81 184 ALA A CA 1
ATOM 1366 C C . ALA A 1 184 ? 12.716 -3.856 -13.276 1.00 96.81 184 ALA A C 1
ATOM 1368 O O . ALA A 1 184 ? 13.803 -4.402 -13.096 1.00 96.81 184 ALA A O 1
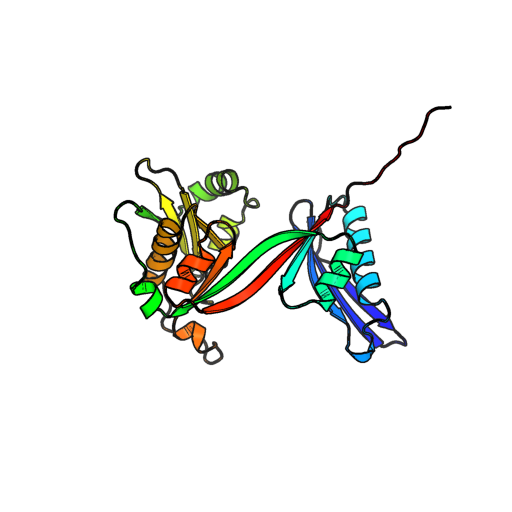ATOM 1369 N N . CYS A 1 185 ? 11.699 -4.036 -12.422 1.00 96.31 185 CYS A N 1
ATOM 1370 C CA . CYS A 1 185 ? 11.811 -4.833 -11.195 1.00 96.31 185 CYS A CA 1
ATOM 1371 C C . CYS A 1 185 ? 12.164 -6.312 -11.451 1.00 96.31 185 CYS A C 1
ATOM 1373 O O . CYS A 1 185 ? 12.782 -6.945 -10.597 1.00 96.31 185 CYS A O 1
ATOM 1375 N N . HIS A 1 186 ? 11.827 -6.872 -12.622 1.00 95.75 186 HIS A N 1
ATOM 1376 C CA . HIS A 1 186 ? 12.111 -8.274 -12.958 1.00 95.75 186 HIS A CA 1
ATOM 1377 C C . HIS A 1 186 ? 13.612 -8.612 -12.909 1.00 95.75 186 HIS A C 1
ATOM 1379 O O . HIS A 1 186 ? 13.978 -9.742 -12.573 1.00 95.75 186 HIS A O 1
ATOM 1385 N N . ALA A 1 187 ? 14.488 -7.650 -13.223 1.00 94.31 187 ALA A N 1
ATOM 1386 C CA . ALA A 1 187 ? 15.941 -7.830 -13.158 1.00 94.31 187 ALA A CA 1
ATOM 1387 C C . ALA A 1 187 ? 16.453 -8.033 -11.721 1.00 94.31 187 ALA A C 1
ATOM 1389 O O . ALA A 1 187 ? 17.498 -8.644 -11.524 1.00 94.31 187 ALA A O 1
ATOM 1390 N N . HIS A 1 188 ? 15.689 -7.577 -10.728 1.00 94.69 188 HIS A N 1
ATOM 1391 C CA . HIS A 1 188 ? 16.049 -7.612 -9.312 1.00 94.69 188 HIS A CA 1
ATOM 1392 C C . HIS A 1 188 ? 15.273 -8.674 -8.522 1.00 94.69 188 HIS A C 1
ATOM 1394 O O . HIS A 1 188 ? 15.304 -8.679 -7.291 1.00 94.69 188 HIS A O 1
ATOM 1400 N N . ARG A 1 189 ? 14.520 -9.545 -9.206 1.00 94.62 189 ARG A N 1
ATOM 1401 C CA . ARG A 1 189 ? 13.739 -10.600 -8.553 1.00 94.62 189 ARG A CA 1
ATOM 1402 C C . ARG A 1 189 ? 14.651 -11.573 -7.808 1.00 94.62 189 ARG A C 1
ATOM 1404 O O . ARG A 1 189 ? 15.726 -11.918 -8.294 1.00 94.62 189 ARG A O 1
ATOM 1411 N N . GLN A 1 190 ? 14.182 -12.062 -6.668 1.00 91.56 190 GLN A N 1
ATOM 1412 C CA . GLN A 1 190 ? 14.812 -13.192 -5.995 1.00 91.56 190 GLN A CA 1
ATOM 1413 C C . GLN A 1 190 ? 14.301 -14.510 -6.576 1.00 91.56 190 GLN A C 1
ATOM 1415 O O . GLN A 1 190 ? 13.145 -14.624 -6.981 1.00 91.56 190 GLN A O 1
ATOM 1420 N N . THR A 1 191 ? 15.187 -15.499 -6.626 1.00 88.06 191 THR A N 1
ATOM 1421 C CA . THR A 1 191 ? 14.872 -16.883 -7.013 1.00 88.06 191 THR A CA 1
ATOM 1422 C C . THR A 1 191 ? 14.770 -17.809 -5.807 1.00 88.06 191 THR A C 1
ATOM 1424 O O . THR A 1 191 ? 14.239 -18.909 -5.921 1.00 88.06 191 THR A O 1
ATOM 1427 N N . GLU A 1 192 ? 15.259 -17.362 -4.652 1.00 91.00 192 GLU A N 1
ATOM 1428 C CA . GLU A 1 192 ? 15.264 -18.105 -3.399 1.00 91.00 192 GLU A CA 1
ATOM 1429 C C . GLU A 1 192 ? 14.361 -17.409 -2.388 1.00 91.00 192 GLU A C 1
ATOM 1431 O O . GLU A 1 192 ? 14.445 -16.198 -2.187 1.00 91.00 192 GLU A O 1
ATOM 1436 N N . PHE A 1 193 ? 13.498 -18.191 -1.747 1.00 93.06 193 PHE A N 1
ATOM 1437 C CA . PHE A 1 193 ? 12.560 -17.715 -0.741 1.00 93.06 193 PHE A CA 1
ATOM 1438 C C . PHE A 1 193 ? 12.570 -18.651 0.468 1.00 93.06 193 PHE A C 1
ATOM 1440 O O . PHE A 1 193 ? 12.830 -19.848 0.301 1.00 93.06 193 PHE A O 1
ATOM 1447 N N . PRO A 1 194 ? 12.226 -18.146 1.667 1.00 92.31 194 PRO A N 1
ATOM 1448 C CA . PRO A 1 194 ? 11.948 -18.988 2.824 1.00 92.31 194 PRO A CA 1
ATOM 1449 C C . PRO A 1 194 ? 10.964 -20.120 2.495 1.00 92.31 194 PRO A C 1
ATOM 1451 O O . PRO A 1 194 ? 10.087 -19.979 1.635 1.00 92.31 194 PRO A O 1
ATOM 1454 N N . ALA A 1 195 ? 11.095 -21.256 3.182 1.00 91.75 195 ALA A N 1
ATOM 1455 C CA . ALA A 1 195 ? 10.266 -22.434 2.918 1.00 91.75 195 ALA A CA 1
ATOM 1456 C C . ALA A 1 195 ? 8.761 -22.146 3.088 1.00 91.75 195 ALA A C 1
ATOM 1458 O O . ALA A 1 195 ? 7.946 -22.662 2.321 1.00 91.75 195 ALA A O 1
ATOM 1459 N N . ASP A 1 196 ? 8.417 -21.277 4.038 1.00 93.31 196 ASP A N 1
ATOM 1460 C CA . ASP A 1 196 ? 7.066 -20.821 4.372 1.00 93.31 196 ASP A CA 1
ATOM 1461 C C . ASP A 1 196 ? 6.551 -19.670 3.488 1.00 93.31 196 ASP A C 1
ATOM 1463 O O . ASP A 1 196 ? 5.402 -19.246 3.640 1.00 93.31 196 ASP A O 1
ATOM 1467 N N . ALA A 1 197 ? 7.349 -19.182 2.530 1.00 92.19 197 ALA A N 1
ATOM 1468 C CA . ALA A 1 197 ? 6.890 -18.187 1.568 1.00 92.19 197 ALA A CA 1
ATOM 1469 C C . ALA A 1 197 ? 5.730 -18.730 0.718 1.00 92.19 197 ALA A C 1
ATOM 1471 O O . ALA A 1 197 ? 5.772 -19.850 0.192 1.00 92.19 197 ALA A O 1
ATOM 1472 N N . ALA A 1 198 ? 4.708 -17.896 0.538 1.00 93.00 198 ALA A N 1
ATOM 1473 C CA . ALA A 1 198 ? 3.529 -18.219 -0.248 1.00 93.00 198 ALA A CA 1
ATOM 1474 C C . ALA A 1 198 ? 3.896 -18.473 -1.719 1.00 93.00 198 ALA A C 1
ATOM 1476 O O . ALA A 1 198 ? 4.768 -17.802 -2.271 1.00 93.00 198 ALA A O 1
ATOM 1477 N N . ALA A 1 199 ? 3.184 -19.393 -2.380 1.00 92.56 199 ALA A N 1
ATOM 1478 C CA . ALA A 1 199 ? 3.461 -19.789 -3.768 1.00 92.56 199 ALA A CA 1
ATOM 1479 C C . ALA A 1 199 ? 3.570 -18.588 -4.728 1.00 92.56 199 ALA A C 1
ATOM 1481 O O . ALA A 1 199 ? 4.541 -18.472 -5.470 1.00 92.56 199 ALA A O 1
ATOM 1482 N N . TRP A 1 200 ? 2.654 -17.617 -4.613 1.00 94.12 200 TRP A N 1
ATOM 1483 C CA . TRP A 1 200 ? 2.653 -16.421 -5.464 1.00 94.12 200 TRP A CA 1
ATOM 1484 C C . TRP A 1 200 ? 3.932 -15.576 -5.346 1.00 94.12 200 TRP A C 1
ATOM 1486 O O . TRP A 1 200 ? 4.288 -14.897 -6.305 1.00 94.12 200 TRP A O 1
ATOM 1496 N N . GLN A 1 201 ? 4.627 -15.605 -4.200 1.00 94.25 201 GLN A N 1
ATOM 1497 C CA . GLN A 1 201 ? 5.885 -14.869 -4.014 1.00 94.25 201 GLN A CA 1
ATOM 1498 C C . GLN A 1 201 ? 6.998 -15.476 -4.879 1.00 94.25 201 GLN A C 1
ATOM 1500 O O . GLN A 1 201 ? 7.829 -14.768 -5.430 1.00 94.25 201 GLN A O 1
ATOM 1505 N N . LYS A 1 202 ? 6.980 -16.795 -5.065 1.00 92.56 202 LYS A N 1
ATOM 1506 C CA . LYS A 1 202 ? 7.964 -17.505 -5.892 1.00 92.56 202 LYS A CA 1
ATOM 1507 C C . LYS A 1 202 ? 7.694 -17.295 -7.386 1.00 92.56 202 LYS A C 1
ATOM 1509 O O . LYS A 1 202 ? 8.615 -17.283 -8.196 1.00 92.56 202 LYS A O 1
ATOM 1514 N N . GLU A 1 203 ? 6.430 -17.101 -7.745 1.00 94.06 203 GLU A N 1
ATOM 1515 C CA . GLU A 1 203 ? 5.958 -17.082 -9.133 1.00 94.06 203 GLU A CA 1
ATOM 1516 C C . GLU A 1 203 ? 5.825 -15.679 -9.734 1.00 94.06 203 GLU A C 1
ATOM 1518 O O . GLU A 1 203 ? 5.655 -15.552 -10.949 1.00 94.06 203 GLU A O 1
ATOM 1523 N N . GLY A 1 204 ? 5.889 -14.622 -8.922 1.00 96.12 204 GLY A N 1
ATOM 1524 C CA . GLY A 1 204 ? 5.592 -13.278 -9.392 1.00 96.12 204 GLY A CA 1
ATOM 1525 C C . GLY A 1 204 ? 5.825 -12.167 -8.380 1.00 96.12 204 GLY A C 1
ATOM 1526 O O . GLY A 1 204 ? 6.606 -12.300 -7.442 1.00 96.12 204 GLY A O 1
ATOM 1527 N N . LEU A 1 205 ? 5.121 -11.053 -8.588 1.00 97.06 205 LEU A N 1
ATOM 1528 C CA . LEU A 1 205 ? 5.149 -9.895 -7.701 1.00 97.06 205 LEU A CA 1
ATOM 1529 C C . LEU A 1 205 ? 3.751 -9.369 -7.389 1.00 97.06 205 LEU A C 1
ATOM 1531 O O . LEU A 1 205 ? 2.800 -9.587 -8.142 1.00 97.06 205 LEU A O 1
ATOM 1535 N N . GLN A 1 206 ? 3.643 -8.618 -6.295 1.00 97.88 206 GLN A N 1
ATOM 1536 C CA . GLN A 1 206 ? 2.439 -7.879 -5.929 1.00 97.88 206 GLN A CA 1
ATOM 1537 C C . GLN A 1 206 ? 2.667 -6.367 -6.016 1.00 97.88 206 GLN A C 1
ATOM 1539 O O . GLN A 1 206 ? 3.503 -5.824 -5.305 1.00 97.88 206 GLN A O 1
ATOM 1544 N N . VAL A 1 207 ? 1.890 -5.656 -6.825 1.00 97.19 207 VAL A N 1
ATOM 1545 C CA . VAL A 1 207 ? 1.963 -4.198 -6.977 1.00 97.19 207 VAL A CA 1
ATOM 1546 C C . VAL A 1 207 ? 0.780 -3.523 -6.297 1.00 97.19 207 VAL A C 1
ATOM 1548 O O . VAL A 1 207 ? -0.364 -3.888 -6.546 1.00 97.19 207 VAL A O 1
ATOM 1551 N N . MET A 1 208 ? 1.046 -2.539 -5.438 1.00 96.19 208 MET A N 1
ATOM 1552 C CA . MET A 1 208 ? 0.025 -1.651 -4.882 1.00 96.19 208 MET A CA 1
ATOM 1553 C C . MET A 1 208 ? -0.045 -0.380 -5.725 1.00 96.19 208 MET A C 1
ATOM 1555 O O . MET A 1 208 ? 0.946 0.345 -5.828 1.00 96.19 208 MET A O 1
ATOM 1559 N N . ALA A 1 209 ? -1.214 -0.097 -6.296 1.00 93.88 209 ALA A N 1
ATOM 1560 C CA . ALA A 1 209 ? -1.423 1.060 -7.159 1.00 93.88 209 ALA A CA 1
ATOM 1561 C C . ALA A 1 209 ? -2.717 1.825 -6.811 1.00 93.88 209 ALA A C 1
ATOM 1563 O O . ALA A 1 209 ? -3.693 1.210 -6.356 1.00 93.88 209 ALA A O 1
ATOM 1564 N N . PRO A 1 210 ? -2.754 3.152 -7.047 1.00 92.56 210 PRO A N 1
ATOM 1565 C CA . PRO A 1 210 ? -3.999 3.913 -7.094 1.00 92.56 210 PRO A CA 1
ATOM 1566 C C . PRO A 1 210 ? -4.994 3.292 -8.077 1.00 92.56 210 PRO A C 1
ATOM 1568 O O . PRO A 1 210 ? -4.620 2.927 -9.190 1.00 92.56 210 PRO A O 1
ATOM 1571 N N . VAL A 1 211 ? -6.273 3.233 -7.704 1.00 92.00 211 VAL A N 1
ATOM 1572 C CA . VAL A 1 211 ? -7.339 2.847 -8.649 1.00 92.00 211 VAL A CA 1
ATOM 1573 C C . VAL A 1 211 ? -7.607 3.965 -9.658 1.00 92.00 211 VAL A C 1
ATOM 1575 O O . VAL A 1 211 ? -7.855 3.700 -10.835 1.00 92.00 211 VAL A O 1
ATOM 1578 N N . ALA A 1 212 ? -7.508 5.220 -9.215 1.00 87.12 212 ALA A N 1
ATOM 1579 C CA . ALA A 1 212 ? -7.553 6.379 -10.099 1.00 87.12 212 ALA A CA 1
ATOM 1580 C C . ALA A 1 212 ? -6.386 6.359 -11.107 1.00 87.12 212 ALA A C 1
ATOM 1582 O O . ALA A 1 212 ? -5.295 5.890 -10.795 1.00 87.12 212 ALA A O 1
ATOM 1583 N N . GLY A 1 213 ? -6.609 6.880 -12.317 1.00 85.56 213 GLY A N 1
ATOM 1584 C CA . GLY A 1 213 ? -5.574 6.958 -13.362 1.00 85.56 213 GLY A CA 1
ATOM 1585 C C . GLY A 1 213 ? -5.401 5.691 -14.212 1.00 85.56 213 GLY A C 1
ATOM 1586 O O . GLY A 1 213 ? -4.518 5.636 -15.060 1.00 85.56 213 GLY A O 1
ATOM 1587 N N . GLY A 1 214 ? -6.237 4.664 -14.019 1.00 93.56 214 GLY A N 1
ATOM 1588 C CA . GLY A 1 214 ? -6.333 3.515 -14.932 1.00 93.56 214 GLY A CA 1
ATOM 1589 C C . GLY A 1 214 ? -5.208 2.479 -14.827 1.00 93.56 214 GLY A C 1
ATOM 1590 O O . GLY A 1 214 ? -5.282 1.451 -15.492 1.00 93.56 214 GLY 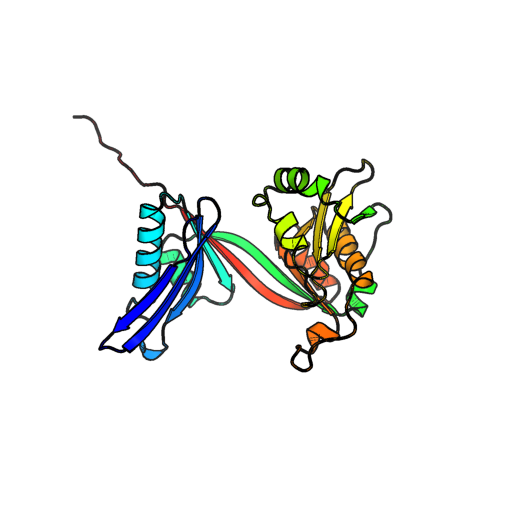A O 1
ATOM 1591 N N . VAL A 1 215 ? -4.206 2.687 -13.967 1.00 94.88 215 VAL A N 1
ATOM 1592 C CA . VAL A 1 215 ? -3.074 1.759 -13.773 1.00 94.88 215 VAL A CA 1
ATOM 1593 C C . VAL A 1 215 ? -3.542 0.371 -13.319 1.00 94.88 215 VAL A C 1
ATOM 1595 O O . VAL A 1 215 ? -3.126 -0.638 -13.884 1.00 94.88 215 VAL A O 1
ATOM 1598 N N . VAL A 1 216 ? -4.453 0.306 -12.341 1.00 95.69 216 VAL A N 1
ATOM 1599 C CA . VAL A 1 216 ? -5.030 -0.962 -11.851 1.00 95.69 216 VAL A CA 1
ATOM 1600 C C . VAL A 1 216 ? -5.752 -1.712 -12.973 1.00 95.69 216 VAL A C 1
ATOM 1602 O O . VAL A 1 216 ? -5.500 -2.897 -13.184 1.00 95.69 216 VAL A O 1
ATOM 1605 N N . ALA A 1 217 ? -6.604 -1.015 -13.730 1.00 96.62 217 ALA A N 1
ATOM 1606 C CA . ALA A 1 217 ? -7.329 -1.603 -14.856 1.00 96.62 217 ALA A CA 1
ATOM 1607 C C . ALA A 1 217 ? -6.374 -2.083 -15.960 1.00 96.62 217 ALA A C 1
ATOM 1609 O O . ALA A 1 217 ? -6.583 -3.145 -16.542 1.00 96.62 217 ALA A O 1
ATOM 1610 N N . ALA A 1 218 ? -5.297 -1.338 -16.210 1.00 97.12 218 ALA A N 1
ATOM 1611 C CA . ALA A 1 218 ? -4.295 -1.705 -17.196 1.00 97.12 218 ALA A CA 1
ATOM 1612 C C . ALA A 1 218 ? -3.540 -2.983 -16.801 1.00 97.12 218 ALA A C 1
ATOM 1614 O O . ALA A 1 218 ? -3.394 -3.867 -17.640 1.00 97.12 218 ALA A O 1
ATOM 1615 N N . PHE A 1 219 ? -3.125 -3.141 -15.538 1.00 97.62 219 PHE A N 1
ATOM 1616 C CA . PHE A 1 219 ? -2.528 -4.401 -15.073 1.00 97.62 219 PHE A CA 1
ATOM 1617 C C . PHE A 1 219 ? -3.511 -5.572 -15.146 1.00 97.62 219 PHE A C 1
ATOM 1619 O O . PHE A 1 219 ? -3.125 -6.661 -15.569 1.00 97.62 219 PHE A O 1
ATOM 1626 N N . ALA A 1 220 ? -4.780 -5.355 -14.788 1.00 97.25 220 ALA A N 1
ATOM 1627 C CA . ALA A 1 220 ? -5.814 -6.381 -14.905 1.00 97.25 220 ALA A CA 1
ATOM 1628 C C . ALA A 1 220 ? -6.007 -6.838 -16.363 1.00 97.25 220 ALA A C 1
ATOM 1630 O O . ALA A 1 220 ? -6.100 -8.034 -16.630 1.00 97.25 220 ALA A O 1
ATOM 1631 N N . ALA A 1 221 ? -5.964 -5.908 -17.324 1.00 97.56 221 ALA A N 1
ATOM 1632 C CA . ALA A 1 221 ? -6.025 -6.220 -18.754 1.00 97.56 221 ALA A CA 1
ATOM 1633 C C . ALA A 1 221 ? -4.822 -7.044 -19.258 1.00 97.56 221 ALA A C 1
ATOM 1635 O O . ALA A 1 221 ? -4.930 -7.706 -20.285 1.00 97.56 221 ALA A O 1
ATOM 1636 N N . GLN A 1 222 ? -3.695 -7.038 -18.536 1.00 97.38 222 GLN A N 1
ATOM 1637 C CA . GLN A 1 222 ? -2.529 -7.896 -18.800 1.00 97.38 222 GLN A CA 1
ATOM 1638 C C . GLN A 1 222 ? -2.574 -9.221 -18.009 1.00 97.38 222 GLN A C 1
ATOM 1640 O O . GLN A 1 222 ? -1.564 -9.909 -17.868 1.00 97.38 222 GLN A O 1
ATOM 1645 N N . GLY A 1 223 ? -3.741 -9.581 -17.464 1.00 96.75 223 GLY A N 1
ATOM 1646 C CA . GLY A 1 223 ? -3.954 -10.807 -16.692 1.00 96.75 223 GLY A CA 1
ATOM 1647 C C . GLY A 1 223 ? -3.577 -10.704 -15.211 1.00 96.75 223 GLY A C 1
ATOM 1648 O O . GLY A 1 223 ? -3.548 -11.726 -14.525 1.00 96.75 223 GLY A O 1
ATOM 1649 N N . GLY A 1 224 ? -3.286 -9.502 -14.703 1.00 96.94 224 GLY A N 1
ATOM 1650 C CA . GLY A 1 224 ? -3.023 -9.284 -13.283 1.00 96.94 224 GLY A CA 1
ATOM 1651 C C . GLY A 1 224 ? -4.249 -9.593 -12.420 1.00 96.94 224 GLY A C 1
ATOM 1652 O O . GLY A 1 224 ? -5.350 -9.116 -12.687 1.00 96.94 224 GLY A O 1
ATOM 1653 N N . HIS A 1 225 ? -4.057 -10.367 -11.355 1.00 96.44 225 HIS A N 1
ATOM 1654 C CA . HIS A 1 225 ? -5.121 -10.746 -10.429 1.00 96.44 225 HIS A CA 1
ATOM 1655 C C . HIS A 1 225 ? -5.190 -9.771 -9.252 1.00 96.44 225 HIS A C 1
ATOM 1657 O O . HIS A 1 225 ? -4.234 -9.639 -8.485 1.00 96.44 225 HIS A O 1
ATOM 1663 N N . GLU A 1 226 ? -6.337 -9.134 -9.039 1.00 96.50 226 GLU A N 1
ATOM 1664 C CA . GLU A 1 226 ? -6.551 -8.285 -7.869 1.00 96.50 226 GLU A CA 1
ATOM 1665 C C . GLU A 1 226 ? -6.627 -9.121 -6.583 1.00 96.50 226 GLU A C 1
ATOM 1667 O O . GLU A 1 226 ? -7.570 -9.868 -6.347 1.00 96.50 226 GLU A O 1
ATOM 1672 N N . ALA A 1 227 ? -5.611 -9.007 -5.731 1.00 95.56 227 ALA A N 1
ATOM 1673 C CA . ALA A 1 227 ? -5.525 -9.751 -4.479 1.00 95.56 227 ALA A CA 1
ATOM 1674 C C . ALA A 1 227 ? -6.217 -9.042 -3.308 1.00 95.56 227 ALA A C 1
ATOM 1676 O O . ALA A 1 227 ? -6.600 -9.689 -2.332 1.00 95.56 227 ALA A O 1
ATOM 1677 N N . LEU A 1 228 ? -6.303 -7.712 -3.358 1.00 95.44 228 LEU A N 1
ATOM 1678 C CA . LEU A 1 228 ? -6.853 -6.897 -2.282 1.00 95.44 228 LEU A CA 1
ATOM 1679 C C . LEU A 1 228 ? -7.215 -5.503 -2.789 1.00 95.44 228 LEU A C 1
ATOM 1681 O O . LEU A 1 228 ? -6.439 -4.892 -3.516 1.00 95.44 228 LEU A O 1
ATOM 1685 N N . ARG A 1 229 ? -8.314 -4.953 -2.278 1.00 97.25 229 ARG A N 1
ATOM 1686 C CA . ARG A 1 229 ? -8.698 -3.551 -2.449 1.00 97.25 229 ARG A CA 1
ATOM 1687 C C . ARG A 1 229 ? -8.791 -2.853 -1.103 1.00 97.25 229 ARG A C 1
ATOM 1689 O O . ARG A 1 229 ? -9.355 -3.408 -0.156 1.00 97.25 229 ARG A O 1
ATOM 1696 N N . LEU A 1 230 ? -8.228 -1.654 -1.012 1.00 97.31 230 LEU A N 1
ATOM 1697 C CA . LEU A 1 230 ? -8.159 -0.856 0.206 1.00 97.31 230 LEU A CA 1
ATOM 1698 C C . LEU A 1 230 ? -8.769 0.526 -0.011 1.00 97.31 230 LEU A C 1
ATOM 1700 O O . LEU A 1 230 ? -8.464 1.217 -0.982 1.00 97.31 230 LEU A O 1
ATOM 1704 N N . TYR A 1 231 ? -9.553 0.963 0.968 1.00 97.94 231 TYR A N 1
ATOM 1705 C CA . TYR A 1 231 ? -9.898 2.362 1.149 1.00 97.94 231 TYR A CA 1
ATOM 1706 C C . TYR A 1 231 ? -8.981 2.976 2.191 1.00 97.94 231 TYR A C 1
ATOM 1708 O O . TYR A 1 231 ? -8.887 2.487 3.319 1.00 97.94 231 TYR A O 1
ATOM 1716 N N . ARG A 1 232 ? -8.351 4.091 1.835 1.00 96.81 232 ARG A N 1
ATOM 1717 C CA . ARG A 1 232 ? -7.815 5.025 2.816 1.00 96.81 232 ARG A CA 1
ATOM 1718 C C . ARG A 1 232 ? -8.958 5.906 3.292 1.00 96.81 232 ARG A C 1
ATOM 1720 O O . ARG A 1 232 ? -9.614 6.561 2.477 1.00 96.81 232 ARG A O 1
ATOM 1727 N N . MET A 1 233 ? -9.173 5.937 4.601 1.00 98.25 233 MET A N 1
ATOM 1728 C CA . MET A 1 233 ? -10.177 6.794 5.213 1.00 98.25 233 MET A CA 1
ATOM 1729 C C . MET A 1 233 ? -9.538 7.802 6.165 1.00 98.25 233 MET A C 1
ATOM 1731 O O . MET A 1 233 ? -8.601 7.455 6.884 1.00 98.25 233 MET A O 1
ATOM 1735 N N . ILE A 1 234 ? -10.055 9.031 6.184 1.00 97.88 234 ILE A N 1
ATOM 1736 C CA . ILE A 1 234 ? -9.574 10.124 7.041 1.00 97.88 234 ILE A CA 1
ATOM 1737 C C . ILE A 1 234 ? -10.741 10.726 7.824 1.00 97.88 234 ILE A C 1
ATOM 1739 O O . ILE A 1 234 ? -11.807 10.968 7.255 1.00 97.88 234 ILE A O 1
ATOM 1743 N N . ALA A 1 235 ? -10.511 10.996 9.109 1.00 97.62 235 ALA A N 1
ATOM 1744 C CA . ALA A 1 235 ? -11.350 11.840 9.955 1.00 97.62 235 ALA A CA 1
ATOM 1745 C C . ALA A 1 235 ? -10.537 13.063 10.403 1.00 97.62 235 ALA A C 1
ATOM 1747 O O . ALA A 1 235 ? -9.498 12.910 11.045 1.00 97.62 235 ALA A O 1
ATOM 1748 N N . ASN A 1 236 ? -10.980 14.274 10.066 1.00 96.62 236 ASN A N 1
ATOM 1749 C CA . ASN A 1 236 ? -10.319 15.497 10.527 1.00 96.62 236 ASN A CA 1
ATOM 1750 C C . ASN A 1 236 ? -10.652 15.753 12.005 1.00 96.62 236 ASN A C 1
ATOM 1752 O O . ASN A 1 236 ? -11.773 15.503 12.441 1.00 96.62 236 ASN A O 1
ATOM 1756 N N . LEU A 1 237 ? -9.666 16.229 12.766 1.00 92.56 237 LEU A N 1
ATOM 1757 C CA . LEU A 1 237 ? -9.776 16.516 14.200 1.00 92.56 237 LEU A CA 1
ATOM 1758 C C . LEU A 1 237 ? -9.842 18.015 14.511 1.00 92.56 237 LEU A C 1
ATOM 1760 O O . LEU A 1 237 ? -10.127 18.367 15.649 1.00 92.56 237 LEU A O 1
ATOM 1764 N N . CYS A 1 238 ? -9.577 18.886 13.531 1.00 75.12 238 CYS A N 1
ATOM 1765 C CA . CYS A 1 238 ? -9.743 20.330 13.689 1.00 75.12 238 CYS A CA 1
ATOM 1766 C C . CYS A 1 238 ? -11.234 20.690 13.831 1.00 75.12 238 CYS A C 1
ATOM 1768 O O . CYS A 1 238 ? -12.066 20.224 13.052 1.00 75.12 238 CYS A O 1
ATOM 1770 N N . ASP A 1 239 ? -11.535 21.500 14.845 1.00 52.31 239 ASP A N 1
ATOM 1771 C CA . ASP A 1 239 ? -12.859 21.682 15.437 1.00 52.31 239 ASP A CA 1
ATOM 1772 C C . ASP A 1 239 ? -13.932 22.300 14.529 1.00 52.31 239 ASP A C 1
ATOM 1774 O O . ASP A 1 239 ? -13.723 23.295 13.835 1.00 52.31 239 ASP A O 1
ATOM 1778 N N . ALA A 1 240 ? -15.158 21.810 14.720 1.00 40.47 240 ALA A N 1
ATOM 1779 C CA . ALA A 1 240 ? -16.335 22.665 14.757 1.00 40.47 240 ALA A CA 1
ATOM 1780 C C . ALA A 1 240 ? -16.247 23.570 16.007 1.00 40.47 240 ALA A C 1
ATOM 1782 O O . ALA A 1 240 ? -16.842 23.274 17.040 1.00 40.47 240 ALA A O 1
ATOM 1783 N N . ALA A 1 241 ? -15.463 24.648 15.937 1.00 40.19 241 ALA A N 1
ATOM 1784 C CA . ALA A 1 241 ? -15.386 25.665 16.983 1.00 40.19 241 ALA A CA 1
ATOM 1785 C C . ALA A 1 241 ? -16.180 26.916 16.568 1.00 40.19 241 ALA A C 1
ATOM 1787 O O . ALA A 1 241 ? -15.736 27.698 15.736 1.00 40.19 241 ALA A O 1
ATOM 1788 N N . GLY A 1 242 ? -17.351 27.094 17.188 1.00 39.66 242 GLY A N 1
ATOM 1789 C CA . GLY A 1 242 ? -17.833 28.397 17.660 1.00 39.66 242 GLY A CA 1
ATOM 1790 C C . GLY A 1 242 ? -18.361 29.413 16.643 1.00 39.66 242 GLY A C 1
ATOM 1791 O O . GLY A 1 242 ? -17.736 30.446 16.431 1.00 39.66 242 GLY A O 1
ATOM 1792 N N . THR A 1 243 ? -19.606 29.256 16.186 1.00 35.78 243 THR A N 1
ATOM 1793 C CA . THR A 1 243 ? -20.462 30.432 15.940 1.00 35.78 243 THR A CA 1
ATOM 1794 C C . THR A 1 243 ? -20.978 30.945 17.286 1.00 35.78 243 THR A C 1
ATOM 1796 O O . THR A 1 243 ? -22.115 30.683 17.677 1.00 35.78 243 THR A O 1
ATOM 1799 N N . GLY A 1 244 ? -20.109 31.627 18.032 1.00 33.56 244 GLY A N 1
ATOM 1800 C CA . GLY A 1 244 ? -20.543 32.552 19.071 1.00 33.56 244 GLY A CA 1
ATOM 1801 C C . GLY A 1 244 ? -21.116 33.785 18.383 1.00 33.56 244 GLY A C 1
ATOM 1802 O O . GLY A 1 244 ? -20.369 34.553 17.782 1.00 33.56 244 GLY A O 1
ATOM 1803 N N . ALA A 1 245 ? -22.437 33.939 18.414 1.00 30.52 245 ALA A N 1
ATOM 1804 C CA . ALA A 1 245 ? -23.078 35.196 18.056 1.00 30.52 245 ALA A CA 1
ATOM 1805 C C . ALA A 1 245 ? -22.717 36.247 19.123 1.00 30.52 245 ALA A C 1
ATOM 1807 O O . ALA A 1 245 ? -22.822 35.932 20.313 1.00 30.52 245 ALA A O 1
ATOM 1808 N N . PRO A 1 246 ? -22.283 37.462 18.749 1.00 43.78 246 PRO A N 1
ATOM 1809 C CA . PRO A 1 246 ? -22.169 38.543 19.714 1.00 43.78 246 PRO A CA 1
ATOM 1810 C C . PRO A 1 246 ? -23.575 39.012 20.114 1.00 43.78 246 PRO A C 1
ATOM 1812 O O . PRO A 1 246 ? -24.457 39.137 19.261 1.00 43.78 246 PRO A O 1
ATOM 1815 N N . ALA A 1 247 ? -23.760 39.220 21.419 1.00 45.66 247 ALA A N 1
ATOM 1816 C CA . ALA A 1 247 ? -24.866 39.986 21.984 1.00 45.66 247 ALA A CA 1
ATOM 1817 C C . ALA A 1 247 ? -24.613 41.490 21.814 1.00 45.66 247 ALA A C 1
ATOM 1819 O O . ALA A 1 247 ? -23.420 41.879 21.818 1.00 45.66 247 ALA A O 1
#

Secondary structure (DSSP, 8-state):
-PPPEEEEEEETTEEEEEEEEEEETTEEEEEEEEE-GGGTTTTHHHHHHHHHHHHHHHTT--EEEEEEETT-HHHHHHHHTTT-EEEEEEEEEEEEHHHHHHS---TT-EEEE--GGGHHHHHHHTTPPTTHHHHHHTSTT-EEEEEE-TTS-EEEEEEEETTTTEEEEEEESSHHHHHHHHHHHGGG--S---TTS-HHHHHEEEEEEESTTSHHHHHHHTT-EEEEEEEEEEEE-S---------

Sequence (247 aa):
MAMPLTRVAVRHGEVVGYCFARPIGARMNVNNVAVAAQARRLGVGRALLEDARQNALRKGLTAMELFVKADNVAAIALYRAQGFSITYESAALRLTWGQVQALPISSAETVSEIAPGEDSALEAAFALPRDSLATSRATPGAQLLKVCDGRAMVRGFAVFTPSFPGIPRLMADCPSQAFALVRACHAHRQTEFPADAAAWQKEGLQVMAPVAGGVVAAFAAQGGHEALRLYRMIANLCDAAGTGAPA

Radius of gyration: 20.95 Å; Cα contacts (8 Å, |Δi|>4): 473; chains: 1; bounding box: 46×62×60 Å

Solvent-accessible surface area (backbone atoms only — not comparable to full-atom values): 13815 Å² total; per-residue (Å²): 132,79,72,70,43,80,48,73,43,71,57,98,90,38,83,40,30,40,30,35,34,33,63,55,88,60,25,30,37,45,76,45,77,50,58,39,81,94,44,55,95,69,55,53,69,57,56,47,51,49,53,53,48,54,51,29,53,79,68,72,28,49,26,38,34,37,70,44,55,67,83,42,59,70,58,52,54,52,39,42,76,67,58,29,41,81,77,47,52,33,34,32,32,36,35,41,50,69,43,42,71,65,49,67,75,57,92,67,57,48,72,45,74,60,54,83,90,45,39,70,60,49,26,62,74,69,73,46,64,84,65,49,59,59,56,50,56,70,38,84,77,36,44,46,35,32,30,23,45,93,82,71,48,79,57,28,38,34,41,36,30,35,93,59,30,27,21,84,43,46,48,50,77,39,46,57,54,44,34,45,49,57,38,60,48,62,84,61,58,59,93,76,73,65,91,84,56,57,70,64,53,76,49,19,36,37,41,30,31,45,49,69,70,47,40,48,60,50,43,40,75,61,69,27,44,76,78,46,46,36,32,34,30,42,23,77,58,70,72,96,72,75,91,73,76,85,131

Nearest PDB structures (foldseek):
  2cnt-assembly4_D  TM=9.654E-01  e=1.597E-07  Salmonella enterica subsp. enterica serovar Typhimurium str. LT2
  5isv-assembly2_B  TM=9.274E-01  e=9.931E-08  Escherichia coli O157:H7
  5c82-assembly1_A-2  TM=9.590E-01  e=1.715E-06  Streptomyces noursei
  3ne7-assembly1_A  TM=9.605E-01  e=4.432E-06  Thermoplasma acidophilum
  7ypv-assembly1_B  TM=9.596E-01  e=7.125E-06  Streptomyces lavendulae subsp. lavendulae

Foldseek 3Di:
DWDWDKDFDDDPRDTFWIWTWDDDPLEIETEDTDGHPVCPPVCRSVVRVVVSLVVSVVVNRFKYKYKDFPPPPVVVVSVVVVQKDFDFKKFKWFDFLVLLQVQDADPQKDKDFDDPVCQVVVCVVVVHRPCPVVVLVVQPLWTKMFIAGPVRHTAWIFIADQQQRETADTGHLAQNRSSVRSSVSSVSHDCDYPPPDDPSSNGTYIYMDTPPRCNVVSSVVSVIHTPTMMTMIMGTSPDPDDPPDDD

Mean predicted aligned error: 5.67 Å